Protein AF-A0A1F4NSM5-F1 (afdb_monomer)

Organism: NCBI:txid1798535

pLDDT: mean 75.85, std 19.48, range [31.36, 98.19]

Foldseek 3Di:
DQDLVVLLVLLLVAQLRLCVSLVNNVSSVVLRVVLVVLVVVLVCLQVQLVLDPDPVSVVSNVPVSVVSVVVSVVSSVVSSVVSSVSSVCVVVPPDPPPPDDDDDDDDDDDPPDPVVVVVVVVVVSVVPVVVVVVVVVVVVVVVVVVVVVPPDPPVVVVPDDPSVVVVVVVVVVVVVVCVVDDPPPPPPDDDDPDDDDDDDDDDDDDDDDDDDDDDDPDDPPCPVVVVVVVVPADPVQVVVVHDPVLSVCLVVVHDDFFDFLVSVCVNPNAAPDWDFDPPDPETKIWGAHPPDVQGIFIDHHPPRTTHDTD

Mean predicted aligned error: 18.76 Å

Secondary structure (DSSP, 8-state):
---HHHHHHHHHHSTTHHHHHTT-HHHHHHHHHHHHHHHHHHHHHHHHHHH-SSHHHHHIIIIIHHHHHHHHHHHHHHHHHHHHHHHHHHHTTTT-------------------HHHHHHHHHHHTHHHHHHHHHHHHHHHHHHHHHHHS--HHHHTTT--HHHHHHHHHHHHHHHHHHHS--------------------------------------TTSHHHHHHHHHH--THHHHTT--HHHHHHHHTT---TT-BHHHHHHHH-S-SEEEEE-SSSS-EEEEE-TTSSS-EEEESSSSSB--EE-

Structure (mmCIF, N/CA/C/O backbone):
data_AF-A0A1F4NSM5-F1
#
_entry.id   AF-A0A1F4NSM5-F1
#
loop_
_atom_site.group_PDB
_atom_site.id
_atom_site.type_symbol
_atom_site.label_atom_id
_atom_site.label_alt_id
_atom_site.label_comp_id
_atom_site.label_asym_id
_atom_site.label_entity_id
_atom_site.label_seq_id
_atom_site.pdbx_PDB_ins_code
_atom_site.Cartn_x
_atom_site.Cartn_y
_atom_site.Cartn_z
_atom_site.occupancy
_atom_site.B_iso_or_equiv
_atom_site.auth_seq_id
_atom_site.auth_comp_id
_atom_site.auth_asym_id
_atom_site.auth_atom_id
_atom_site.pdbx_PDB_model_num
ATOM 1 N N . MET A 1 1 ? -8.970 -2.817 13.733 1.00 74.56 1 MET A N 1
ATOM 2 C CA . MET A 1 1 ? -7.496 -2.948 13.861 1.00 74.56 1 MET A CA 1
ATOM 3 C C . MET A 1 1 ? -6.926 -3.324 12.500 1.00 74.56 1 MET A C 1
ATOM 5 O O . MET A 1 1 ? -7.570 -4.089 11.795 1.00 74.56 1 MET A O 1
ATOM 9 N N . LYS A 1 2 ? -5.783 -2.771 12.088 1.00 88.56 2 LYS A N 1
ATOM 10 C CA . LYS A 1 2 ? -5.157 -3.071 10.784 1.00 88.56 2 LYS A CA 1
ATOM 11 C C . LYS A 1 2 ? -4.170 -4.225 10.947 1.00 88.56 2 LYS A C 1
ATOM 13 O O . LYS A 1 2 ? -3.472 -4.276 11.947 1.00 88.56 2 LYS A O 1
ATOM 18 N N . ASN A 1 3 ? -4.069 -5.159 10.008 1.00 94.69 3 ASN A N 1
ATOM 19 C CA . ASN A 1 3 ? -3.091 -6.245 10.133 1.00 94.69 3 ASN A CA 1
ATOM 20 C C . ASN A 1 3 ? -1.724 -5.790 9.568 1.00 94.69 3 ASN A C 1
ATOM 22 O O . ASN A 1 3 ? -1.636 -5.531 8.366 1.00 94.69 3 ASN A O 1
ATOM 26 N N . PRO A 1 4 ? -0.651 -5.686 10.382 1.00 94.12 4 PRO A N 1
ATOM 27 C CA . PRO A 1 4 ? 0.648 -5.200 9.909 1.00 94.12 4 PRO A CA 1
ATOM 28 C C . PRO A 1 4 ? 1.338 -6.167 8.942 1.00 94.12 4 PRO A C 1
ATOM 30 O O . PRO A 1 4 ? 2.046 -5.725 8.038 1.00 94.12 4 PRO A O 1
ATOM 33 N N . GLY A 1 5 ? 1.092 -7.473 9.082 1.00 92.00 5 GLY A N 1
ATOM 34 C CA . GLY A 1 5 ? 1.571 -8.477 8.135 1.00 92.00 5 GLY A CA 1
ATOM 35 C C . GLY A 1 5 ? 0.916 -8.305 6.768 1.00 92.00 5 GLY A C 1
ATOM 36 O O . GLY A 1 5 ? 1.612 -8.276 5.757 1.00 92.00 5 GLY A O 1
ATOM 37 N N . LEU A 1 6 ? -0.403 -8.088 6.739 1.00 94.25 6 LEU A N 1
ATOM 38 C CA . LEU A 1 6 ? -1.125 -7.840 5.490 1.00 94.25 6 LEU A CA 1
ATOM 39 C C . LEU A 1 6 ? -0.633 -6.560 4.797 1.00 94.25 6 LEU A C 1
ATOM 41 O O . LEU A 1 6 ? -0.383 -6.577 3.596 1.00 94.25 6 LEU A O 1
ATOM 45 N N . ALA A 1 7 ? -0.415 -5.475 5.550 1.00 95.06 7 ALA A N 1
ATOM 46 C CA . ALA A 1 7 ? 0.135 -4.232 5.004 1.00 95.06 7 ALA A CA 1
ATOM 47 C C . ALA A 1 7 ? 1.516 -4.443 4.350 1.00 95.06 7 ALA A C 1
ATOM 49 O O . ALA A 1 7 ? 1.785 -3.905 3.275 1.00 95.06 7 ALA A O 1
ATOM 50 N N . ALA A 1 8 ? 2.380 -5.254 4.9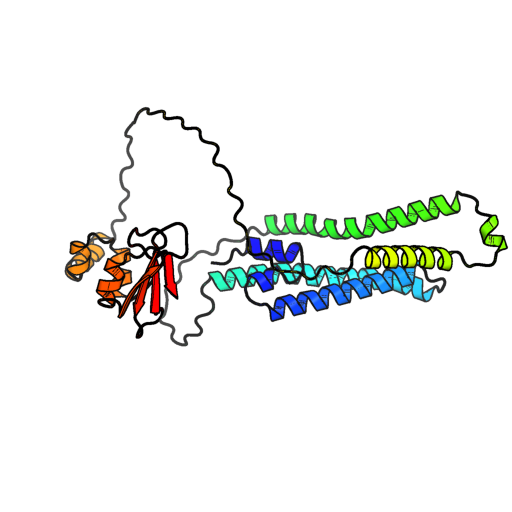69 1.00 95.00 8 ALA A N 1
ATOM 51 C CA . ALA A 1 8 ? 3.689 -5.593 4.420 1.00 95.00 8 ALA A CA 1
ATOM 52 C C . ALA A 1 8 ? 3.584 -6.441 3.141 1.00 95.00 8 ALA A C 1
ATOM 54 O O . ALA A 1 8 ? 4.265 -6.139 2.164 1.00 95.00 8 ALA A O 1
ATOM 55 N N . VAL A 1 9 ? 2.712 -7.458 3.126 1.00 94.00 9 VAL A N 1
ATOM 56 C CA . VAL A 1 9 ? 2.478 -8.319 1.951 1.00 94.00 9 VAL A CA 1
ATOM 57 C C . VAL A 1 9 ? 1.919 -7.512 0.777 1.00 94.00 9 VAL A C 1
ATOM 59 O O . VAL A 1 9 ? 2.357 -7.686 -0.356 1.00 94.00 9 VAL A O 1
ATOM 62 N N . LEU A 1 10 ? 1.016 -6.565 1.032 1.00 91.94 10 LEU A N 1
ATOM 63 C CA . LEU A 1 10 ? 0.500 -5.675 -0.009 1.00 91.94 10 LEU A CA 1
ATOM 64 C C . LEU A 1 10 ? 1.606 -4.792 -0.607 1.00 91.94 10 LEU A C 1
ATOM 66 O O . LEU A 1 10 ? 1.742 -4.731 -1.826 1.00 91.94 10 LEU A O 1
ATOM 70 N N . SER A 1 11 ? 2.436 -4.162 0.234 1.00 93.50 11 SER A N 1
ATOM 71 C CA . SER A 1 11 ? 3.597 -3.385 -0.233 1.00 93.50 11 SER A CA 1
ATOM 72 C C . SER A 1 11 ? 4.668 -4.233 -0.925 1.00 93.50 11 SER A C 1
ATOM 74 O O . SER A 1 11 ? 5.449 -3.702 -1.713 1.00 93.50 11 SER A O 1
ATOM 76 N N . PHE A 1 12 ? 4.732 -5.528 -0.615 1.00 93.00 12 PHE A N 1
ATOM 77 C CA . PHE A 1 12 ? 5.643 -6.465 -1.257 1.00 93.00 12 PHE A CA 1
ATOM 78 C C . PHE A 1 12 ? 5.257 -6.698 -2.721 1.00 93.00 12 PHE A C 1
ATOM 80 O O . PHE A 1 12 ? 6.120 -6.595 -3.589 1.00 93.00 12 PHE A O 1
ATOM 87 N N . PHE A 1 13 ? 3.973 -6.944 -3.001 1.00 90.50 13 PHE A N 1
ATOM 88 C CA . PHE A 1 13 ? 3.495 -7.129 -4.374 1.00 90.50 13 PHE A CA 1
ATOM 89 C C . PHE A 1 13 ? 3.523 -5.834 -5.187 1.00 90.50 13 PHE A C 1
ATOM 91 O O . PHE A 1 13 ? 3.921 -5.853 -6.349 1.00 90.50 13 PHE A O 1
ATOM 98 N N . VAL A 1 14 ? 3.121 -4.711 -4.586 1.00 92.06 14 VAL A N 1
ATOM 99 C CA . VAL A 1 14 ? 3.116 -3.407 -5.258 1.00 92.06 14 VAL A CA 1
ATOM 100 C C . VAL A 1 14 ? 3.535 -2.320 -4.275 1.00 92.06 14 VAL A C 1
ATOM 102 O O . VAL A 1 14 ? 2.882 -2.091 -3.252 1.00 92.06 14 VAL A O 1
ATOM 105 N N . VAL A 1 15 ? 4.609 -1.599 -4.611 1.00 95.69 15 VAL A N 1
ATOM 1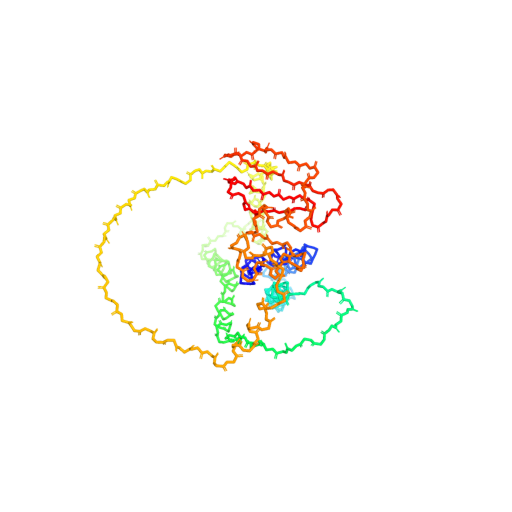06 C CA . VAL A 1 15 ? 5.080 -0.458 -3.816 1.00 95.69 15 VAL A CA 1
ATOM 107 C C . VAL A 1 15 ? 3.946 0.542 -3.605 1.00 95.69 15 VAL A C 1
ATOM 109 O O . VAL A 1 15 ? 3.322 1.004 -4.555 1.00 95.69 15 VAL A O 1
ATOM 112 N N . GLY A 1 16 ? 3.703 0.895 -2.341 1.00 91.19 16 GLY A N 1
ATOM 113 C CA . GLY A 1 16 ? 2.699 1.886 -1.954 1.00 91.19 16 GLY A CA 1
ATOM 114 C C . GLY A 1 16 ? 1.336 1.309 -1.558 1.00 91.19 16 GLY A C 1
ATOM 115 O O . GLY A 1 16 ? 0.611 1.985 -0.828 1.00 91.19 16 GLY A O 1
ATOM 116 N N . LEU A 1 17 ? 0.994 0.060 -1.908 1.00 93.06 17 LEU A N 1
ATOM 117 C CA . LEU A 1 17 ? -0.315 -0.514 -1.543 1.00 93.06 17 LEU A CA 1
ATOM 118 C C . LEU A 1 17 ? -0.509 -0.667 -0.031 1.00 93.06 17 LEU A C 1
ATOM 120 O O . LEU A 1 17 ? -1.589 -0.371 0.478 1.00 93.06 17 LEU A O 1
ATOM 124 N N . GLY A 1 18 ? 0.525 -1.062 0.718 1.00 95.50 18 GLY A N 1
ATOM 125 C CA . GLY A 1 18 ? 0.425 -1.164 2.177 1.00 95.50 18 GLY A CA 1
ATOM 126 C C . GLY A 1 18 ? 0.140 0.181 2.859 1.00 95.50 18 GLY A C 1
ATOM 127 O O . GLY A 1 18 ? -0.521 0.226 3.893 1.00 95.50 18 GLY A O 1
ATOM 128 N N . GLN A 1 19 ? 0.569 1.292 2.255 1.00 97.00 19 GLN A N 1
ATOM 129 C CA . GLN A 1 19 ? 0.276 2.650 2.731 1.00 97.00 19 GLN A CA 1
ATOM 130 C C . GLN A 1 19 ? -1.191 3.017 2.493 1.00 97.00 19 GLN A C 1
ATOM 132 O O . GLN A 1 19 ? -1.849 3.552 3.384 1.00 97.00 19 GLN A O 1
ATOM 137 N N . ILE A 1 20 ? -1.720 2.674 1.313 1.00 94.50 20 ILE A N 1
ATOM 138 C CA . ILE A 1 20 ? -3.134 2.857 0.961 1.00 94.50 20 ILE A CA 1
ATOM 139 C C . ILE A 1 20 ? -4.016 2.030 1.903 1.00 94.50 20 ILE A C 1
ATOM 141 O O . ILE A 1 20 ? -4.980 2.552 2.458 1.00 94.50 20 ILE A O 1
ATOM 145 N N . TYR A 1 21 ? -3.629 0.783 2.185 1.00 94.50 21 TYR A N 1
ATOM 146 C CA . TYR A 1 21 ? -4.308 -0.076 3.160 1.00 94.50 21 TYR A CA 1
ATOM 147 C C . TYR A 1 21 ? -4.374 0.549 4.565 1.00 94.50 21 TYR A C 1
ATOM 149 O O . TYR A 1 21 ? -5.398 0.451 5.254 1.00 94.50 21 TYR A O 1
ATOM 157 N N . ASN A 1 22 ? -3.309 1.239 4.979 1.00 95.44 22 ASN A N 1
ATOM 158 C CA . ASN A 1 22 ? -3.237 1.967 6.247 1.00 95.44 22 ASN A CA 1
ATOM 159 C C . ASN A 1 22 ? -3.993 3.311 6.244 1.00 95.44 22 ASN A C 1
ATOM 161 O O . ASN A 1 22 ? -3.999 3.995 7.264 1.00 95.44 22 ASN A O 1
ATOM 165 N N . GLY A 1 23 ? -4.624 3.702 5.132 1.00 92.50 23 GLY A N 1
ATOM 166 C CA . GLY A 1 23 ? -5.341 4.973 4.986 1.00 92.50 23 GLY A CA 1
ATOM 167 C C . GLY A 1 23 ? -4.458 6.159 4.580 1.00 92.50 23 GLY A C 1
ATOM 168 O O . GLY A 1 23 ? -4.949 7.279 4.477 1.00 92.50 23 GLY A O 1
ATOM 169 N N . GLN A 1 24 ? -3.167 5.947 4.303 1.00 93.94 24 GLN A N 1
ATOM 170 C CA . GLN A 1 24 ? -2.242 6.991 3.847 1.00 93.94 24 GLN A CA 1
ATOM 171 C C . GLN A 1 24 ? -2.172 7.051 2.315 1.00 93.94 24 GLN A C 1
ATOM 173 O O . GLN A 1 24 ? -1.123 6.818 1.711 1.00 93.94 24 GLN A O 1
ATOM 178 N N . ILE A 1 25 ? -3.302 7.378 1.681 1.00 89.94 25 ILE A N 1
ATOM 179 C CA . ILE A 1 25 ? -3.470 7.313 0.217 1.00 89.94 25 ILE A CA 1
ATOM 180 C C . ILE A 1 25 ? -2.425 8.165 -0.515 1.00 89.94 25 ILE A C 1
ATOM 182 O O . ILE A 1 25 ? -1.729 7.658 -1.392 1.00 89.94 25 ILE A O 1
ATOM 186 N N . GLY A 1 26 ? -2.251 9.432 -0.118 1.00 87.31 26 GLY A N 1
ATOM 187 C CA . GLY A 1 26 ? -1.306 10.343 -0.779 1.00 87.31 26 GLY A CA 1
ATOM 188 C C . GLY A 1 26 ? 0.146 9.860 -0.718 1.00 87.31 26 GLY A C 1
ATOM 189 O O . GLY A 1 26 ? 0.875 9.947 -1.704 1.00 87.31 26 GLY A O 1
ATOM 190 N N . LYS A 1 27 ? 0.557 9.270 0.412 1.00 93.62 27 LYS A N 1
ATOM 191 C CA . LYS A 1 27 ? 1.903 8.707 0.574 1.00 93.62 27 LYS A CA 1
ATOM 192 C C . LYS A 1 27 ? 2.095 7.449 -0.271 1.00 93.62 27 LYS A C 1
ATOM 194 O O . LYS A 1 27 ? 3.142 7.287 -0.895 1.00 93.62 27 LYS A O 1
ATOM 199 N N . GLY A 1 28 ? 1.086 6.578 -0.302 1.00 90.56 28 GLY A N 1
ATOM 200 C CA . GLY A 1 28 ? 1.095 5.374 -1.128 1.00 90.56 28 GLY A CA 1
ATOM 201 C C . GLY A 1 28 ? 1.197 5.689 -2.615 1.00 90.56 28 GLY A C 1
ATOM 202 O O . GLY A 1 28 ? 2.063 5.138 -3.290 1.00 90.56 28 GLY A O 1
ATOM 203 N N . LEU A 1 29 ? 0.387 6.634 -3.103 1.00 90.69 29 LEU A N 1
ATOM 204 C CA . LEU A 1 29 ? 0.407 7.062 -4.501 1.00 90.69 29 LEU A CA 1
ATOM 205 C C . LEU A 1 29 ? 1.743 7.715 -4.884 1.00 90.69 29 LEU A C 1
ATOM 207 O O . LEU A 1 29 ? 2.296 7.400 -5.935 1.00 90.69 29 LEU A O 1
ATOM 211 N N . LEU A 1 30 ? 2.301 8.566 -4.015 1.00 94.50 30 LEU A N 1
ATOM 212 C CA . LEU A 1 30 ? 3.617 9.170 -4.235 1.00 94.50 30 LEU A CA 1
ATOM 213 C C . LEU A 1 30 ? 4.718 8.106 -4.362 1.00 94.50 30 LEU A C 1
ATOM 215 O O . LEU A 1 30 ? 5.520 8.163 -5.292 1.00 94.50 30 LEU A O 1
ATOM 219 N N . MET A 1 31 ? 4.748 7.120 -3.456 1.00 93.75 31 MET A N 1
ATOM 220 C CA . MET A 1 31 ? 5.718 6.021 -3.528 1.00 93.75 31 MET A CA 1
ATOM 221 C C . MET A 1 31 ? 5.563 5.197 -4.810 1.00 93.75 31 MET A C 1
ATOM 223 O O . MET A 1 31 ? 6.572 4.833 -5.411 1.00 93.75 31 MET A O 1
ATOM 227 N N . LEU A 1 32 ? 4.326 4.941 -5.243 1.00 89.50 32 LEU A N 1
ATOM 228 C CA . LEU A 1 32 ? 4.035 4.211 -6.475 1.00 89.50 32 LEU A CA 1
ATOM 229 C C . LEU A 1 32 ? 4.584 4.957 -7.702 1.00 89.50 32 LEU A C 1
ATOM 231 O O . LEU A 1 32 ? 5.353 4.381 -8.471 1.00 89.50 32 LEU A O 1
ATOM 235 N N . VAL A 1 33 ? 4.269 6.249 -7.855 1.00 90.06 33 VAL A N 1
ATOM 236 C CA . VAL A 1 33 ? 4.737 7.069 -8.991 1.00 90.06 33 VAL A CA 1
ATOM 237 C C . VAL A 1 33 ? 6.264 7.148 -9.032 1.00 90.06 33 VAL A C 1
ATOM 239 O O . VAL A 1 33 ? 6.862 6.925 -10.086 1.00 90.06 33 VAL A O 1
ATOM 242 N N . VAL A 1 34 ? 6.911 7.417 -7.893 1.00 93.31 34 VAL A N 1
ATOM 243 C CA . VAL A 1 34 ? 8.379 7.506 -7.811 1.00 93.31 34 VAL A CA 1
ATOM 244 C C . VAL A 1 34 ? 9.032 6.174 -8.180 1.00 93.31 34 VAL A C 1
ATOM 246 O O . VAL A 1 34 ? 9.959 6.152 -8.989 1.00 93.31 34 VAL A O 1
ATOM 249 N N . TYR A 1 35 ? 8.533 5.062 -7.639 1.00 93.69 35 TYR A N 1
ATOM 250 C CA . TYR A 1 35 ? 9.070 3.732 -7.917 1.00 93.69 35 TYR A CA 1
ATOM 251 C C . TYR A 1 35 ? 8.988 3.374 -9.405 1.00 93.69 35 TYR A C 1
ATOM 253 O O . TYR A 1 35 ? 10.008 3.031 -10.004 1.00 93.69 35 TYR A O 1
ATOM 261 N N . TYR A 1 36 ? 7.810 3.506 -10.023 1.00 90.62 36 TYR A N 1
ATOM 262 C CA . TYR A 1 36 ? 7.634 3.152 -11.435 1.00 90.62 36 TYR A CA 1
ATOM 263 C C . TYR A 1 36 ? 8.382 4.095 -12.377 1.00 90.62 36 TYR A C 1
ATOM 265 O O . TYR A 1 36 ? 8.905 3.641 -13.391 1.00 90.62 36 TYR A O 1
ATOM 273 N N . THR A 1 37 ? 8.514 5.377 -12.029 1.00 87.81 37 THR A N 1
ATOM 274 C CA . THR A 1 37 ? 9.316 6.323 -12.820 1.00 87.81 37 THR A CA 1
ATOM 275 C C . THR A 1 37 ? 10.784 5.896 -12.856 1.00 87.81 37 THR A C 1
ATOM 277 O O . THR A 1 37 ? 11.375 5.812 -13.932 1.00 87.81 37 THR A O 1
ATOM 280 N N . ILE A 1 38 ? 11.375 5.561 -11.702 1.00 90.25 38 ILE A N 1
ATOM 281 C CA . ILE A 1 38 ? 12.777 5.114 -11.630 1.00 90.25 38 ILE A CA 1
ATOM 282 C C . ILE A 1 38 ? 12.947 3.748 -12.307 1.00 90.25 38 ILE A C 1
ATOM 284 O O . ILE A 1 38 ? 13.936 3.535 -13.007 1.00 90.25 38 ILE A O 1
ATOM 288 N N . LEU A 1 39 ? 11.979 2.841 -12.151 1.00 90.94 39 LEU A N 1
ATOM 289 C CA . LEU A 1 39 ? 11.987 1.536 -12.812 1.00 90.94 39 LEU A CA 1
ATOM 290 C C . LEU A 1 39 ? 11.991 1.678 -14.344 1.00 90.94 39 LEU A C 1
ATOM 292 O O . LEU A 1 39 ? 12.814 1.054 -15.011 1.00 90.94 39 LEU A O 1
ATOM 296 N N . ILE A 1 40 ? 11.121 2.526 -14.903 1.00 86.88 40 ILE A N 1
ATOM 297 C CA . ILE A 1 40 ? 11.061 2.796 -16.348 1.00 86.88 40 ILE A CA 1
ATOM 298 C C . ILE A 1 40 ? 12.363 3.438 -16.828 1.00 86.88 40 ILE A C 1
ATOM 300 O O . ILE A 1 40 ? 12.913 3.006 -17.838 1.00 86.88 40 ILE A O 1
ATOM 304 N N . LEU A 1 41 ? 12.901 4.418 -16.097 1.00 87.38 41 LEU A N 1
ATOM 305 C CA . LEU A 1 41 ? 14.189 5.028 -16.434 1.00 87.38 41 LEU A CA 1
ATOM 306 C C . LEU A 1 41 ? 15.315 3.987 -16.447 1.00 87.38 41 LEU A C 1
ATOM 308 O O . LEU A 1 41 ? 16.073 3.929 -17.411 1.00 87.38 41 LEU A O 1
ATOM 312 N N . SER A 1 42 ? 15.393 3.122 -15.431 1.00 89.50 42 SER A N 1
ATOM 313 C CA . SER A 1 42 ? 16.371 2.028 -15.370 1.00 89.50 42 SER A CA 1
ATOM 314 C C . SER A 1 42 ? 16.265 1.101 -16.585 1.00 89.50 42 SER A C 1
ATOM 316 O O . SER A 1 42 ? 17.287 0.763 -17.182 1.00 89.50 42 SER A O 1
ATOM 318 N N . LEU A 1 43 ? 15.044 0.765 -17.014 1.00 88.06 43 LEU A N 1
ATOM 319 C CA . LEU A 1 43 ? 14.807 -0.029 -18.221 1.00 88.06 43 LEU A CA 1
ATOM 320 C C . LEU A 1 43 ? 15.247 0.699 -19.495 1.00 88.06 43 LEU A C 1
ATOM 322 O O . LEU A 1 43 ? 15.878 0.081 -20.349 1.00 88.06 43 LEU A O 1
ATOM 326 N N . VAL A 1 44 ? 14.965 1.997 -19.626 1.00 87.50 44 VAL A N 1
ATOM 327 C CA . VAL A 1 44 ? 15.403 2.803 -20.779 1.00 87.50 44 VAL A CA 1
ATOM 328 C C . VAL A 1 44 ? 16.929 2.844 -20.864 1.00 87.50 44 VAL A C 1
ATOM 330 O O . VAL A 1 44 ? 17.477 2.622 -21.942 1.00 87.50 44 VAL A O 1
ATOM 333 N N . PHE A 1 45 ? 17.627 3.056 -19.744 1.00 87.06 45 PHE A N 1
ATOM 334 C CA . PHE A 1 45 ? 19.094 3.040 -19.709 1.00 87.06 45 PHE A CA 1
ATOM 335 C C . PHE A 1 45 ? 19.670 1.658 -20.017 1.00 87.06 45 PHE A C 1
ATOM 337 O O . PHE A 1 45 ? 20.647 1.551 -20.757 1.00 87.06 45 PHE A O 1
ATOM 344 N N . PHE A 1 46 ? 19.056 0.599 -19.489 1.00 88.75 46 PHE A N 1
ATOM 345 C CA . PHE A 1 46 ? 19.485 -0.772 -19.743 1.00 88.75 46 PHE A CA 1
ATOM 346 C C . PHE A 1 46 ? 19.349 -1.142 -21.224 1.00 88.75 46 PHE A C 1
ATOM 348 O O . PHE A 1 46 ? 20.326 -1.533 -21.863 1.00 88.75 46 PHE A O 1
ATOM 355 N N . TRP A 1 47 ? 18.156 -0.968 -21.796 1.00 88.94 47 TRP A N 1
ATOM 356 C CA . TRP A 1 47 ? 17.891 -1.304 -23.195 1.00 88.94 47 TRP A CA 1
ATOM 357 C C . TRP A 1 47 ? 18.625 -0.377 -24.165 1.00 88.94 47 TRP A C 1
ATOM 359 O O . TRP A 1 47 ? 19.172 -0.850 -25.161 1.00 88.94 47 TRP A O 1
ATOM 369 N N . GLY A 1 48 ? 18.693 0.921 -23.860 1.00 86.88 48 GLY A N 1
ATOM 370 C CA . GLY A 1 48 ? 19.456 1.891 -24.642 1.00 86.88 48 GLY A CA 1
ATOM 371 C C . GLY A 1 48 ? 20.946 1.559 -24.677 1.00 86.88 48 GLY A C 1
ATOM 372 O O . GLY A 1 48 ? 21.555 1.618 -25.740 1.00 86.88 48 GLY A O 1
ATOM 373 N N . GLY A 1 49 ? 21.521 1.133 -23.549 1.00 86.62 49 GLY A N 1
ATOM 374 C CA . GLY A 1 49 ? 22.923 0.727 -23.489 1.00 86.62 49 GLY A CA 1
ATOM 375 C C . GLY A 1 49 ? 23.216 -0.587 -24.213 1.00 86.62 49 GLY A C 1
ATOM 376 O O . GLY A 1 49 ? 24.239 -0.689 -24.879 1.00 86.62 49 GLY A O 1
ATOM 377 N N . ILE A 1 50 ? 22.317 -1.577 -24.140 1.00 86.25 50 ILE A N 1
ATOM 378 C CA . ILE A 1 50 ? 22.504 -2.868 -24.827 1.00 86.25 50 ILE A CA 1
ATOM 379 C C . ILE A 1 50 ? 22.394 -2.743 -26.350 1.00 86.25 50 ILE A C 1
ATOM 381 O O . ILE A 1 50 ? 23.121 -3.427 -27.068 1.00 86.25 50 ILE A O 1
ATOM 385 N N . PHE A 1 51 ? 21.483 -1.908 -26.853 1.00 86.00 51 PHE A N 1
ATOM 386 C CA . PHE A 1 51 ? 21.254 -1.778 -28.295 1.00 86.00 51 PHE A CA 1
ATOM 387 C C . PHE A 1 51 ? 22.069 -0.676 -28.970 1.00 86.00 51 PHE A C 1
ATOM 389 O O . PHE A 1 51 ? 22.025 -0.565 -30.198 1.00 86.00 51 PHE A O 1
ATOM 396 N N . SER A 1 52 ? 22.800 0.135 -28.207 1.00 88.25 52 SER A N 1
ATOM 397 C CA . SER A 1 52 ? 23.645 1.165 -28.797 1.00 88.25 52 SER A CA 1
ATOM 398 C C . SER A 1 52 ? 24.924 0.577 -29.395 1.00 88.25 52 SER A C 1
ATOM 400 O O . SER A 1 52 ? 25.498 -0.384 -28.886 1.00 88.25 52 SER A O 1
ATOM 402 N N . ILE A 1 53 ? 25.367 1.181 -30.498 1.00 83.31 53 ILE A N 1
ATOM 403 C CA . ILE A 1 53 ? 26.654 0.890 -31.146 1.00 83.31 53 ILE A CA 1
ATOM 404 C C . ILE A 1 53 ? 27.768 1.734 -30.496 1.00 83.31 53 ILE A C 1
ATOM 406 O O . ILE A 1 53 ? 28.944 1.385 -30.582 1.00 83.31 53 ILE A O 1
ATOM 410 N N . ASP A 1 54 ? 27.395 2.813 -29.802 1.00 87.69 54 ASP A N 1
ATOM 411 C CA . ASP A 1 54 ? 28.327 3.738 -29.168 1.00 87.69 54 ASP A CA 1
ATOM 412 C C . ASP A 1 54 ? 28.880 3.146 -27.865 1.00 87.69 54 ASP A C 1
ATOM 414 O O . ASP A 1 54 ? 28.135 2.773 -26.953 1.00 87.69 54 ASP A O 1
ATOM 418 N N . THR A 1 55 ? 30.207 3.104 -27.746 1.00 85.00 55 THR A N 1
ATOM 419 C CA . THR A 1 55 ? 30.921 2.542 -26.585 1.00 85.00 55 THR A CA 1
ATOM 420 C C . THR A 1 55 ? 30.547 3.221 -25.266 1.00 85.00 55 THR A C 1
ATOM 422 O O . THR A 1 55 ? 30.474 2.560 -24.229 1.00 85.00 55 THR A O 1
ATOM 425 N N . ASP A 1 56 ? 30.232 4.515 -25.305 1.00 82.81 56 ASP A N 1
ATOM 426 C CA . ASP A 1 56 ? 29.872 5.302 -24.119 1.00 82.81 56 ASP A CA 1
ATOM 427 C C . ASP A 1 56 ? 28.466 4.952 -23.600 1.00 82.81 56 ASP A C 1
ATOM 429 O O . ASP A 1 56 ? 28.207 4.921 -22.390 1.00 82.81 56 ASP A O 1
ATOM 433 N N . ALA A 1 57 ? 27.552 4.606 -24.510 1.00 83.94 57 ALA A N 1
ATOM 434 C CA . ALA A 1 57 ? 26.209 4.155 -24.164 1.00 83.94 57 ALA A CA 1
ATOM 435 C C . ALA A 1 57 ? 26.230 2.742 -23.560 1.00 83.94 57 ALA A C 1
ATOM 437 O O . ALA A 1 57 ? 25.495 2.473 -22.607 1.00 83.94 57 ALA A O 1
ATOM 438 N N . ILE A 1 58 ? 27.121 1.867 -24.040 1.00 86.31 58 ILE A N 1
ATOM 439 C CA . ILE A 1 58 ? 27.335 0.531 -23.462 1.00 86.31 58 ILE A CA 1
ATOM 440 C C . ILE A 1 58 ? 27.802 0.650 -22.007 1.00 86.31 58 ILE A C 1
ATOM 442 O O . ILE A 1 58 ? 27.246 -0.007 -21.125 1.00 86.31 58 ILE A O 1
ATOM 446 N N . LEU A 1 59 ? 28.776 1.525 -21.730 1.00 85.50 59 LEU A N 1
ATOM 447 C CA . LEU A 1 59 ? 29.258 1.759 -20.365 1.00 85.50 59 LEU A CA 1
ATOM 448 C C . LEU A 1 59 ? 28.140 2.287 -19.455 1.00 85.50 59 LEU A C 1
ATOM 450 O O . LEU A 1 59 ? 27.984 1.822 -18.324 1.00 85.50 59 LEU A O 1
ATOM 454 N N . THR A 1 60 ? 27.323 3.207 -19.971 1.00 84.75 60 THR A N 1
ATOM 455 C CA . THR A 1 60 ? 26.156 3.747 -19.259 1.00 84.75 60 THR A CA 1
ATOM 456 C C . THR A 1 60 ? 25.133 2.656 -18.935 1.00 84.75 60 THR A C 1
ATOM 458 O O . THR A 1 60 ? 24.620 2.615 -17.819 1.00 84.75 60 THR A O 1
ATOM 461 N N . GLY A 1 61 ? 24.867 1.729 -19.858 1.00 84.88 61 GLY A N 1
ATOM 462 C CA . GLY A 1 61 ? 23.980 0.591 -19.611 1.00 84.88 61 GLY A CA 1
ATOM 463 C C . GLY A 1 61 ? 24.537 -0.386 -18.574 1.00 84.88 61 GLY A C 1
ATOM 464 O O . GLY A 1 61 ? 23.821 -0.778 -17.656 1.00 84.88 61 GLY A O 1
ATOM 465 N N . ILE A 1 62 ? 25.819 -0.746 -18.680 1.00 84.38 62 ILE A N 1
ATOM 466 C CA . ILE A 1 62 ? 26.456 -1.736 -17.797 1.00 84.38 62 ILE A CA 1
ATOM 467 C C . ILE A 1 62 ? 26.636 -1.204 -16.372 1.00 84.38 62 ILE A C 1
ATOM 469 O O . ILE A 1 62 ? 26.440 -1.959 -15.426 1.00 84.38 62 ILE A O 1
ATOM 473 N N . VAL A 1 63 ? 27.005 0.068 -16.193 1.00 87.81 63 VAL A N 1
ATOM 474 C CA . VAL A 1 63 ? 27.268 0.646 -14.861 1.00 87.81 63 VAL A CA 1
ATOM 475 C C . VAL A 1 63 ? 26.041 1.368 -14.307 1.00 87.81 63 VAL A C 1
ATOM 477 O O . VAL A 1 63 ? 25.690 1.194 -13.141 1.00 87.81 63 VAL A O 1
ATOM 480 N N . GLY A 1 64 ? 25.356 2.157 -15.134 1.00 85.06 64 GLY A N 1
ATOM 481 C CA . GLY A 1 64 ? 24.218 2.971 -14.709 1.00 85.06 64 GLY A CA 1
ATOM 482 C C . GLY A 1 64 ? 22.979 2.145 -14.368 1.00 85.06 64 GLY A C 1
ATOM 483 O O . GLY A 1 64 ? 22.330 2.417 -13.355 1.00 85.06 64 GLY A O 1
ATOM 484 N N . ALA A 1 65 ? 22.663 1.107 -15.152 1.00 87.12 65 ALA A N 1
ATOM 485 C CA . ALA A 1 65 ? 21.467 0.304 -14.897 1.00 87.12 65 ALA A CA 1
ATOM 486 C C . ALA A 1 65 ? 21.524 -0.455 -13.554 1.00 87.12 65 ALA A C 1
ATOM 488 O O . ALA A 1 65 ? 20.538 -0.373 -12.817 1.00 87.12 65 ALA A O 1
ATOM 489 N N . PRO A 1 66 ? 22.639 -1.107 -13.151 1.00 85.44 66 PRO A N 1
ATOM 490 C CA . PRO A 1 66 ? 22.747 -1.715 -11.823 1.00 85.44 66 PRO A CA 1
ATOM 491 C C . PRO A 1 66 ? 22.627 -0.717 -10.671 1.00 85.44 66 PRO A C 1
ATOM 493 O O . PRO A 1 66 ? 21.957 -1.016 -9.686 1.00 85.44 66 PRO A O 1
ATOM 496 N N . ILE A 1 67 ? 23.226 0.475 -10.790 1.00 88.38 67 ILE A N 1
ATOM 497 C CA . ILE A 1 67 ? 23.131 1.519 -9.756 1.00 88.38 67 ILE A CA 1
ATOM 498 C C . ILE A 1 67 ? 21.667 1.935 -9.557 1.00 88.38 67 ILE A C 1
ATOM 500 O O . ILE A 1 67 ? 21.180 1.964 -8.426 1.00 88.38 67 ILE A O 1
ATOM 504 N N . LEU A 1 68 ? 20.938 2.193 -10.648 1.00 88.81 68 LEU A N 1
ATOM 505 C CA . LEU A 1 68 ? 19.506 2.503 -10.586 1.00 88.81 68 LEU A CA 1
ATOM 506 C C . LEU A 1 68 ? 18.686 1.324 -10.047 1.00 88.81 68 LEU A C 1
ATOM 508 O O . LEU A 1 68 ? 17.797 1.529 -9.224 1.00 88.81 68 LEU A O 1
ATOM 512 N N . GLY A 1 69 ? 19.015 0.092 -10.438 1.00 88.31 69 GLY A N 1
ATOM 513 C CA . GLY A 1 69 ? 18.375 -1.117 -9.921 1.00 88.31 69 GLY A CA 1
ATOM 514 C C . GLY A 1 69 ? 18.517 -1.259 -8.402 1.00 88.31 69 GLY A C 1
ATOM 515 O O . GLY A 1 69 ? 17.536 -1.542 -7.716 1.00 88.31 69 GLY A O 1
ATOM 516 N N . ILE A 1 70 ? 19.702 -0.981 -7.850 1.00 88.75 70 ILE A N 1
ATOM 517 C CA . ILE A 1 70 ? 19.932 -0.978 -6.396 1.00 88.75 70 ILE A CA 1
ATOM 518 C C . ILE A 1 70 ? 19.042 0.068 -5.711 1.00 88.75 70 ILE A C 1
ATOM 520 O O . ILE A 1 70 ? 18.415 -0.231 -4.695 1.00 88.75 70 ILE A O 1
ATOM 524 N N . ILE A 1 71 ? 18.926 1.271 -6.283 1.00 91.19 71 ILE A N 1
ATOM 525 C CA . ILE A 1 71 ? 18.053 2.332 -5.755 1.00 91.19 71 ILE A CA 1
ATOM 526 C C . ILE A 1 71 ? 16.586 1.874 -5.733 1.00 91.19 71 ILE A C 1
ATOM 528 O O . ILE A 1 71 ? 15.908 2.038 -4.718 1.00 91.19 71 ILE A O 1
ATOM 532 N N . VAL A 1 72 ? 16.107 1.250 -6.813 1.00 93.12 72 VAL A N 1
ATOM 533 C CA . VAL A 1 72 ? 14.745 0.697 -6.916 1.00 93.12 72 VAL A CA 1
ATOM 534 C C . VAL A 1 72 ? 14.483 -0.340 -5.817 1.00 93.12 72 VAL A C 1
ATOM 536 O O . VAL A 1 72 ? 13.450 -0.279 -5.146 1.00 93.12 72 VAL A O 1
ATOM 539 N N . VAL A 1 73 ? 15.429 -1.254 -5.578 1.00 90.75 73 VAL A N 1
ATOM 540 C CA . VAL A 1 73 ? 15.320 -2.272 -4.518 1.00 90.75 73 VAL A CA 1
ATOM 541 C C . VAL A 1 73 ? 15.277 -1.626 -3.129 1.00 90.75 73 VAL A C 1
ATOM 543 O O . VAL A 1 73 ? 14.437 -1.996 -2.306 1.00 90.75 73 VAL A O 1
ATOM 546 N N . CYS A 1 74 ? 16.117 -0.621 -2.867 1.00 92.50 74 CYS A N 1
ATOM 547 C CA . CYS A 1 74 ? 16.112 0.120 -1.604 1.00 92.50 74 CYS A CA 1
ATOM 548 C C . CYS A 1 74 ? 14.769 0.820 -1.341 1.00 92.50 74 CYS A C 1
ATOM 550 O O . CYS A 1 74 ? 14.258 0.774 -0.217 1.00 92.50 74 CYS A O 1
ATOM 552 N N . ILE A 1 75 ? 14.173 1.440 -2.365 1.00 92.25 75 ILE A N 1
ATOM 553 C CA . ILE A 1 75 ? 12.856 2.088 -2.269 1.00 92.25 75 ILE A CA 1
ATOM 554 C C . ILE A 1 75 ? 11.766 1.051 -1.973 1.00 92.25 75 ILE A C 1
ATOM 556 O O . ILE A 1 75 ? 10.945 1.272 -1.081 1.00 92.25 75 ILE A O 1
ATOM 560 N N . TRP A 1 76 ? 11.782 -0.095 -2.657 1.00 95.06 76 TRP A N 1
ATOM 561 C CA . TRP A 1 76 ? 10.807 -1.168 -2.443 1.00 95.06 76 TRP A CA 1
ATOM 562 C C . TRP A 1 76 ? 10.844 -1.714 -1.013 1.00 95.06 76 TRP A C 1
ATOM 564 O O . TRP A 1 76 ? 9.818 -1.719 -0.330 1.00 95.06 76 TRP A O 1
ATOM 574 N N . ILE A 1 77 ? 12.031 -2.069 -0.507 1.00 92.62 77 ILE A N 1
ATOM 575 C CA . ILE A 1 77 ? 12.203 -2.546 0.876 1.00 92.62 77 ILE A CA 1
ATOM 576 C C . ILE A 1 77 ? 11.746 -1.479 1.880 1.00 92.62 77 ILE A C 1
ATOM 578 O O . ILE A 1 77 ? 11.054 -1.792 2.853 1.00 92.62 77 ILE A O 1
ATOM 582 N N . SER A 1 78 ? 12.075 -0.208 1.629 1.00 95.19 78 SER A N 1
ATOM 583 C CA . SER A 1 78 ? 11.644 0.909 2.478 1.00 95.19 78 SER A CA 1
ATOM 584 C C . SER A 1 78 ? 10.119 1.035 2.527 1.00 95.19 78 SER A C 1
ATOM 586 O O . SER A 1 78 ? 9.559 1.238 3.606 1.00 95.19 78 SER A O 1
ATOM 588 N N . GLY A 1 79 ? 9.435 0.850 1.394 1.00 95.25 79 GLY A N 1
ATOM 589 C CA . GLY A 1 79 ? 7.973 0.863 1.306 1.00 95.25 79 GLY A CA 1
ATOM 590 C C . GLY A 1 79 ? 7.298 -0.262 2.102 1.00 95.25 79 GLY A C 1
ATOM 591 O O . GLY A 1 79 ? 6.257 -0.031 2.726 1.00 95.25 79 GLY A O 1
ATOM 592 N N . ILE A 1 80 ? 7.907 -1.453 2.143 1.00 96.81 80 ILE A N 1
ATOM 593 C CA . ILE A 1 80 ? 7.435 -2.595 2.946 1.00 96.81 80 ILE A CA 1
ATOM 594 C C . ILE A 1 80 ? 7.578 -2.296 4.445 1.00 96.81 80 ILE A C 1
ATOM 596 O O . ILE A 1 80 ? 6.607 -2.408 5.198 1.00 96.81 80 ILE A O 1
ATOM 600 N N . ILE A 1 81 ? 8.772 -1.875 4.882 1.00 95.56 81 ILE A N 1
ATOM 601 C CA . ILE A 1 81 ? 9.064 -1.587 6.297 1.00 95.56 81 ILE A CA 1
ATOM 602 C C . ILE A 1 81 ? 8.174 -0.455 6.819 1.00 95.56 81 ILE A C 1
ATOM 604 O O . ILE A 1 81 ? 7.660 -0.527 7.937 1.00 95.56 81 ILE A O 1
ATOM 608 N N . ASP A 1 82 ? 7.989 0.598 6.025 1.00 95.69 82 ASP A N 1
ATOM 609 C CA . ASP A 1 82 ? 7.179 1.744 6.420 1.00 95.69 82 ASP A CA 1
ATOM 610 C C . ASP A 1 82 ? 5.688 1.384 6.541 1.00 95.69 82 ASP A C 1
ATOM 612 O O . ASP A 1 82 ? 5.041 1.812 7.499 1.00 95.69 82 ASP A O 1
ATOM 616 N N . ALA A 1 83 ? 5.160 0.536 5.649 1.00 96.38 83 ALA A N 1
ATOM 617 C CA . ALA A 1 83 ? 3.767 0.085 5.716 1.00 96.38 83 ALA A CA 1
ATOM 618 C C . ALA A 1 83 ? 3.515 -0.776 6.960 1.00 96.38 83 ALA A C 1
ATOM 620 O O . ALA A 1 83 ? 2.522 -0.580 7.664 1.00 96.38 83 ALA A O 1
ATOM 621 N N . TYR A 1 84 ? 4.450 -1.672 7.282 1.00 96.62 84 TYR A N 1
ATOM 622 C CA . TYR A 1 84 ? 4.400 -2.469 8.506 1.00 96.62 84 TYR A CA 1
ATOM 623 C C . TYR A 1 84 ? 4.386 -1.578 9.758 1.00 96.62 84 TYR A C 1
ATOM 625 O O . TYR A 1 84 ? 3.496 -1.687 10.605 1.00 96.62 84 TYR A O 1
ATOM 633 N N . ARG A 1 85 ? 5.347 -0.649 9.863 1.00 94.75 85 ARG A N 1
ATOM 634 C CA . ARG A 1 85 ? 5.496 0.231 11.036 1.00 94.75 85 ARG A CA 1
ATOM 635 C C . ARG A 1 85 ? 4.290 1.138 11.237 1.00 94.75 85 ARG A C 1
ATOM 637 O O . ARG A 1 85 ? 3.942 1.448 12.372 1.00 94.75 85 ARG A O 1
ATOM 644 N N . GLN A 1 86 ? 3.661 1.598 10.162 1.00 94.81 86 GLN A N 1
ATOM 645 C CA . GLN A 1 86 ? 2.448 2.402 10.279 1.00 94.81 86 GLN A CA 1
ATOM 646 C C . GLN A 1 86 ? 1.257 1.603 10.781 1.00 94.81 86 GLN A C 1
ATOM 648 O O . GLN A 1 86 ? 0.560 2.087 11.667 1.00 94.81 86 GLN A O 1
ATOM 653 N N . ALA A 1 87 ? 1.051 0.388 10.277 1.00 94.31 87 ALA A N 1
ATOM 654 C CA . ALA A 1 87 ? -0.007 -0.480 10.777 1.00 94.31 87 ALA A CA 1
ATOM 655 C C . ALA A 1 87 ? 0.174 -0.765 12.279 1.00 94.31 87 ALA A C 1
ATOM 657 O O . ALA A 1 87 ? -0.782 -0.692 13.049 1.00 94.31 87 ALA A O 1
ATOM 658 N N . GLU A 1 88 ? 1.414 -0.998 12.720 1.00 94.00 88 GLU A N 1
ATOM 659 C CA . GLU A 1 88 ? 1.749 -1.174 14.137 1.00 94.00 88 GLU A CA 1
ATOM 660 C C . GLU A 1 88 ? 1.457 0.086 14.968 1.00 94.00 88 GLU A C 1
ATOM 662 O O . GLU A 1 88 ? 0.837 -0.010 16.026 1.00 94.00 88 GLU A O 1
ATOM 667 N N . LYS A 1 89 ? 1.819 1.278 14.474 1.00 91.94 89 LYS A N 1
ATOM 668 C CA . LYS A 1 89 ? 1.505 2.557 15.138 1.00 91.94 89 LYS A CA 1
ATOM 669 C C . LYS A 1 89 ? 0.001 2.808 15.260 1.00 91.94 89 LYS A C 1
ATOM 671 O O . LYS A 1 89 ? -0.448 3.262 16.312 1.00 91.94 89 LYS A O 1
ATOM 676 N N . ILE A 1 90 ? -0.765 2.508 14.209 1.00 90.31 90 ILE A N 1
ATOM 677 C CA . ILE A 1 90 ? -2.228 2.644 14.197 1.00 90.31 90 ILE A CA 1
ATOM 678 C C . ILE A 1 90 ? -2.847 1.711 15.244 1.00 90.31 90 ILE A C 1
ATOM 680 O O . ILE A 1 90 ? -3.709 2.129 16.011 1.00 90.31 90 ILE A O 1
ATOM 684 N N . ASN A 1 91 ? -2.368 0.469 15.336 1.00 90.69 91 ASN A N 1
ATOM 685 C CA . ASN A 1 91 ? -2.849 -0.485 16.337 1.00 90.69 91 ASN A CA 1
ATOM 686 C C . ASN A 1 91 ? -2.400 -0.153 17.766 1.00 90.69 91 ASN A C 1
ATOM 688 O O . ASN A 1 91 ? -3.122 -0.446 18.712 1.00 90.69 91 ASN A O 1
ATOM 692 N N . GLY A 1 92 ? -1.217 0.442 17.931 1.00 87.44 92 GLY A N 1
ATOM 693 C CA . GLY A 1 92 ? -0.630 0.798 19.225 1.00 87.44 92 GLY A CA 1
ATOM 694 C C . GLY A 1 92 ? -1.236 2.035 19.901 1.00 87.44 92 GLY A C 1
ATOM 695 O O . GLY A 1 92 ? -0.688 2.490 20.901 1.00 87.44 92 GLY A O 1
ATOM 696 N N . GLY A 1 93 ? -2.332 2.594 19.373 1.00 72.69 93 GLY A N 1
ATOM 697 C CA . GLY A 1 93 ? -3.044 3.734 19.971 1.00 72.69 93 GLY A CA 1
ATOM 698 C C . GLY A 1 93 ? -2.629 5.114 19.445 1.0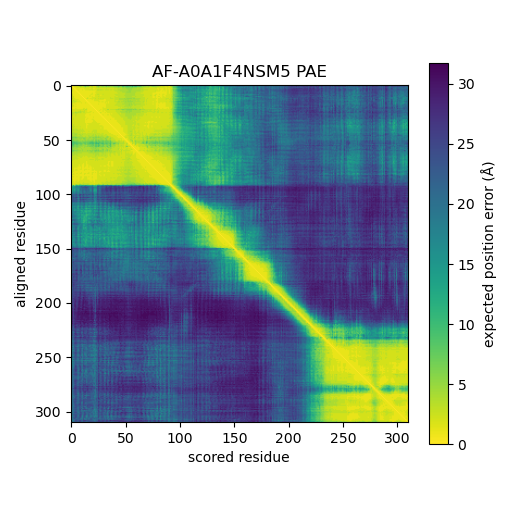0 72.69 93 GLY A C 1
ATOM 699 O O . GLY A 1 93 ? -2.920 6.134 20.067 1.00 72.69 93 GLY A O 1
ATOM 700 N N . GLY A 1 94 ? -1.946 5.188 18.305 1.00 55.66 94 GLY A N 1
ATOM 701 C CA . GLY A 1 94 ? -1.386 6.437 17.798 1.00 55.66 94 GLY A CA 1
ATOM 702 C C . GLY A 1 94 ? -2.293 7.240 16.869 1.00 55.66 94 GLY A C 1
ATOM 703 O O . GLY A 1 94 ? -1.920 7.383 15.714 1.00 55.66 94 GLY A O 1
ATOM 704 N N . LEU A 1 95 ? -3.396 7.811 17.370 1.00 46.81 95 LEU A N 1
ATOM 705 C CA . LEU A 1 95 ? -3.900 9.129 16.924 1.00 46.81 95 LEU A CA 1
ATOM 706 C C . LEU A 1 95 ? -4.710 9.892 17.999 1.00 46.81 95 LEU A C 1
ATOM 708 O O . LEU A 1 95 ? -5.455 10.808 17.669 1.00 46.81 95 LEU A O 1
ATOM 712 N N . THR A 1 96 ? -4.520 9.644 19.298 1.00 48.66 96 THR A N 1
ATOM 713 C CA . THR A 1 96 ? -4.902 10.666 20.291 1.00 48.66 96 THR A CA 1
ATOM 714 C C . THR A 1 96 ? -3.742 11.631 20.496 1.00 48.66 96 THR A C 1
ATOM 716 O O . THR A 1 96 ? -2.927 11.485 21.407 1.00 48.66 96 THR A O 1
ATOM 719 N N . SER A 1 97 ? -3.695 12.665 19.656 1.00 52.09 97 SER A N 1
ATOM 720 C CA . SER A 1 97 ? -3.150 13.960 20.063 1.00 52.09 97 SER A CA 1
ATOM 721 C C . SER A 1 97 ? -4.174 14.646 20.975 1.00 52.09 97 SER A C 1
ATOM 723 O O . SER A 1 97 ? -4.743 15.676 20.629 1.00 52.09 97 SER A O 1
ATOM 725 N N . THR A 1 98 ? -4.458 14.061 22.139 1.00 51.50 98 THR A N 1
ATOM 726 C CA . THR A 1 98 ? -5.063 14.801 23.246 1.00 51.50 98 THR A CA 1
ATOM 727 C C . THR A 1 98 ? -3.969 15.054 24.262 1.00 51.50 98 THR A C 1
ATOM 729 O O . THR A 1 98 ? -3.346 14.168 24.845 1.00 51.50 98 THR A O 1
ATOM 732 N N . LYS A 1 99 ? -3.672 16.338 24.382 1.00 51.88 99 LYS A N 1
ATOM 733 C CA . LYS A 1 99 ? -2.584 16.954 25.124 1.00 51.88 99 LYS A CA 1
ATOM 734 C C . LYS A 1 99 ? -2.853 16.923 26.635 1.00 51.88 99 LYS A C 1
ATOM 736 O O . LYS A 1 99 ? -2.696 17.943 27.279 1.00 51.88 99 LYS A O 1
ATOM 741 N N . ASN A 1 100 ? -3.272 15.786 27.192 1.00 60.00 100 ASN A N 1
ATOM 742 C CA . ASN A 1 100 ? -3.453 15.591 28.631 1.00 60.00 100 ASN A CA 1
ATOM 743 C C . ASN A 1 100 ? -2.997 14.178 29.011 1.00 60.00 100 ASN A C 1
ATOM 745 O O . ASN A 1 100 ? -3.713 13.201 28.818 1.00 60.00 100 ASN A O 1
ATOM 749 N N . LYS A 1 101 ? -1.767 14.076 29.529 1.00 42.50 101 LYS A N 1
ATOM 750 C CA . LYS A 1 101 ? -1.211 12.840 30.093 1.00 42.50 101 LYS A CA 1
ATOM 751 C C . LYS A 1 101 ? -1.543 12.749 31.587 1.00 42.50 101 LYS A C 1
ATOM 753 O O . LYS A 1 101 ? -0.872 13.422 32.369 1.00 42.50 101 LYS A O 1
ATOM 758 N N . PRO A 1 102 ? -2.436 11.854 32.027 1.00 53.47 102 PRO A N 1
ATOM 759 C CA . PRO A 1 102 ? -2.251 11.177 33.297 1.00 53.47 102 PRO A CA 1
ATOM 760 C C . PRO A 1 102 ? -1.139 10.122 33.158 1.00 53.47 102 PRO A C 1
ATOM 762 O O . PRO A 1 102 ? -0.946 9.487 32.118 1.00 53.47 102 PRO A O 1
ATOM 765 N N . LYS A 1 103 ? -0.339 10.001 34.214 1.00 63.62 103 LYS A N 1
ATOM 766 C CA . LYS A 1 103 ? 0.890 9.205 34.312 1.00 63.62 103 LYS A CA 1
ATOM 767 C C . LYS A 1 103 ? 0.539 7.706 34.338 1.00 63.62 103 LYS A C 1
ATOM 769 O O . LYS A 1 103 ? 0.295 7.155 35.402 1.00 63.62 103 LYS A O 1
ATOM 774 N N . ALA A 1 104 ? 0.480 7.054 33.175 1.00 55.66 104 ALA A N 1
ATOM 775 C CA . ALA A 1 104 ? 0.149 5.630 33.075 1.00 55.66 104 ALA A CA 1
ATOM 776 C C . ALA A 1 104 ? 1.362 4.718 33.346 1.00 55.66 104 ALA A C 1
ATOM 778 O O . ALA A 1 104 ? 2.450 4.904 32.791 1.00 55.66 104 ALA A O 1
ATOM 779 N N . ILE A 1 105 ? 1.132 3.726 34.206 1.00 61.50 105 ILE A N 1
ATOM 780 C CA . ILE A 1 105 ? 2.058 2.672 34.624 1.00 61.50 105 ILE A CA 1
ATOM 781 C C . ILE A 1 105 ? 2.357 1.748 33.437 1.00 61.50 105 ILE A C 1
ATOM 783 O O . ILE A 1 105 ? 1.471 1.321 32.700 1.00 61.50 105 ILE A O 1
ATOM 787 N N . ARG A 1 106 ? 3.648 1.482 33.233 1.00 59.84 106 ARG A N 1
ATOM 788 C CA . ARG A 1 106 ? 4.206 0.786 32.073 1.00 59.84 106 ARG A CA 1
ATOM 789 C C . ARG A 1 106 ? 4.406 -0.694 32.390 1.00 59.84 106 ARG A C 1
ATOM 791 O O . ARG A 1 106 ? 5.435 -1.053 32.952 1.00 59.84 106 ARG A O 1
ATOM 798 N N . THR A 1 107 ? 3.495 -1.553 31.947 1.00 62.91 107 THR A N 1
ATOM 799 C CA . THR A 1 107 ? 3.737 -3.003 31.862 1.00 62.91 107 THR A CA 1
ATOM 800 C C . THR A 1 107 ? 3.168 -3.569 30.562 1.00 62.91 107 THR A C 1
ATOM 802 O O . THR A 1 107 ? 2.069 -4.101 30.494 1.00 62.91 107 THR A O 1
ATOM 805 N N . SER A 1 108 ? 3.946 -3.496 29.485 1.00 53.00 108 SER A N 1
ATOM 806 C CA . SER A 1 108 ? 3.834 -4.496 28.423 1.00 53.00 108 SER A CA 1
ATOM 807 C C . SER A 1 108 ? 5.206 -4.749 27.817 1.00 53.00 108 SER A C 1
ATOM 809 O O . SER A 1 108 ? 5.924 -3.844 27.389 1.00 53.00 108 SER A O 1
ATOM 811 N N . HIS A 1 109 ? 5.607 -6.013 27.900 1.00 48.44 109 HIS A N 1
ATOM 812 C CA . HIS A 1 109 ? 6.880 -6.509 27.416 1.00 48.44 109 HIS A CA 1
ATOM 813 C C . HIS A 1 109 ? 6.839 -6.514 25.877 1.00 48.44 109 HIS A C 1
ATOM 815 O O . HIS A 1 109 ? 5.917 -7.102 25.305 1.00 48.44 109 HIS A O 1
ATOM 821 N N . PRO A 1 110 ? 7.782 -5.857 25.181 1.00 46.03 110 PRO A N 1
ATOM 822 C CA . PRO A 1 110 ? 7.792 -5.852 23.726 1.00 46.03 110 PRO A CA 1
ATOM 823 C C . PRO A 1 110 ? 8.046 -7.277 23.227 1.00 46.03 110 PRO A C 1
ATOM 825 O O . PRO A 1 110 ? 9.088 -7.867 23.521 1.00 46.03 110 PRO A O 1
ATOM 828 N N . ARG A 1 111 ? 7.104 -7.840 22.457 1.00 49.41 111 ARG A N 1
ATOM 829 C CA . ARG A 1 111 ? 7.356 -9.065 21.689 1.00 49.41 111 ARG A CA 1
ATOM 830 C C . ARG A 1 111 ? 8.486 -8.757 20.709 1.00 49.41 111 ARG A C 1
ATOM 832 O O . ARG A 1 111 ? 8.284 -8.037 19.735 1.00 49.41 111 ARG A O 1
ATOM 839 N N . ARG A 1 112 ? 9.694 -9.251 21.007 1.00 45.91 112 ARG A N 1
ATOM 840 C CA . ARG A 1 112 ? 10.848 -9.162 20.108 1.00 45.91 112 ARG A CA 1
ATOM 841 C C . ARG A 1 112 ? 10.475 -9.863 18.808 1.00 45.91 112 ARG A C 1
ATOM 843 O O . ARG A 1 112 ? 10.342 -11.082 18.779 1.00 45.91 112 ARG A O 1
ATOM 850 N N . LEU A 1 113 ? 10.288 -9.072 17.758 1.00 51.25 113 LEU A N 1
ATOM 851 C CA . LEU A 1 113 ? 10.162 -9.567 16.397 1.00 51.25 113 LEU A CA 1
ATOM 852 C C . LEU A 1 113 ? 11.420 -10.391 16.091 1.00 51.25 113 LEU A C 1
ATOM 854 O O . LEU A 1 113 ? 12.532 -9.874 16.222 1.00 51.25 113 LEU A O 1
ATOM 858 N N . ASP A 1 114 ? 11.255 -11.672 15.760 1.00 53.84 114 ASP A N 1
ATOM 859 C CA . ASP A 1 114 ? 12.379 -12.561 15.471 1.00 53.84 114 ASP A CA 1
ATOM 860 C C . ASP A 1 114 ? 13.072 -12.099 14.183 1.00 53.84 114 ASP A C 1
ATOM 862 O O . ASP A 1 114 ? 12.639 -12.365 13.057 1.00 53.84 114 ASP A O 1
ATOM 866 N N . THR A 1 115 ? 14.167 -11.364 14.358 1.00 49.47 115 THR A N 1
ATOM 867 C CA . THR A 1 115 ? 14.976 -10.794 13.280 1.00 49.47 115 THR A CA 1
ATOM 868 C C . THR A 1 115 ? 15.530 -11.865 12.338 1.00 49.47 115 THR A C 1
ATOM 870 O O . THR A 1 115 ? 15.831 -11.563 11.182 1.00 49.47 115 THR A O 1
ATOM 873 N N . LYS A 1 116 ? 15.593 -13.134 12.768 1.00 56.03 116 LYS A N 1
ATOM 874 C CA . LYS A 1 116 ? 16.032 -14.260 11.932 1.00 56.03 116 LYS A CA 1
ATOM 875 C C . LYS A 1 116 ? 14.968 -14.713 10.931 1.00 56.03 116 LYS A C 1
ATOM 877 O O . LYS A 1 116 ? 15.322 -15.258 9.884 1.00 56.03 116 LYS A O 1
ATOM 882 N N . ALA A 1 117 ? 13.683 -14.509 11.221 1.00 55.41 117 ALA A N 1
ATOM 883 C CA . ALA A 1 117 ? 12.605 -14.770 10.267 1.00 55.41 117 ALA A CA 1
ATOM 884 C C . ALA A 1 117 ? 12.580 -13.690 9.175 1.00 55.41 117 ALA A C 1
ATOM 886 O O . ALA A 1 117 ? 12.530 -14.009 7.989 1.00 55.41 117 ALA A O 1
ATOM 887 N N . VAL A 1 118 ? 12.745 -12.423 9.570 1.00 52.59 118 VAL A N 1
ATOM 888 C CA . VAL A 1 118 ? 12.821 -11.284 8.640 1.00 52.59 118 VAL A CA 1
ATOM 889 C C . VAL A 1 118 ? 14.025 -11.410 7.700 1.00 52.59 118 VAL A C 1
ATOM 891 O O . VAL A 1 118 ? 13.883 -11.189 6.501 1.00 52.59 118 VAL A O 1
ATOM 894 N N . GLY A 1 119 ? 15.187 -11.838 8.208 1.00 57.59 119 GLY A N 1
ATOM 895 C CA . GLY A 1 119 ? 16.382 -12.055 7.385 1.00 57.59 119 GLY A CA 1
ATOM 896 C C . GLY A 1 119 ? 16.226 -13.166 6.339 1.00 57.59 119 GLY A C 1
ATOM 897 O O . GLY A 1 119 ? 16.672 -13.003 5.207 1.00 57.59 119 GLY A O 1
ATOM 898 N N . ARG A 1 120 ? 15.549 -14.273 6.678 1.00 61.12 120 ARG A N 1
ATOM 899 C CA . ARG A 1 120 ? 15.304 -15.382 5.735 1.00 61.12 120 ARG A CA 1
ATOM 900 C C . ARG A 1 120 ? 14.296 -15.014 4.654 1.00 61.12 120 ARG A C 1
ATOM 902 O O . ARG A 1 120 ? 14.513 -15.348 3.494 1.00 61.12 120 ARG A O 1
ATOM 909 N N . VAL A 1 121 ? 13.246 -14.279 5.017 1.00 54.19 121 VAL A N 1
ATOM 910 C CA . VAL A 1 121 ? 12.292 -13.743 4.042 1.00 54.19 121 VAL A CA 1
ATOM 911 C C . VAL A 1 121 ? 13.006 -12.746 3.127 1.00 54.19 121 VAL A C 1
ATOM 913 O O . VAL A 1 121 ? 12.985 -12.934 1.921 1.00 54.19 121 VAL A O 1
ATOM 916 N N . ALA A 1 122 ? 13.755 -11.777 3.659 1.00 54.53 122 ALA A N 1
ATOM 917 C CA . ALA A 1 122 ? 14.508 -10.821 2.841 1.00 54.53 122 ALA A CA 1
ATOM 918 C C . ALA A 1 122 ? 15.480 -11.491 1.847 1.00 54.53 122 ALA A C 1
ATOM 920 O O . ALA A 1 122 ? 15.586 -11.037 0.711 1.00 54.53 122 ALA A O 1
ATOM 921 N N . LEU A 1 123 ? 16.140 -12.593 2.228 1.00 58.84 123 LEU A N 1
ATOM 922 C CA . LEU A 1 123 ? 17.052 -13.331 1.345 1.00 58.84 123 LEU A CA 1
ATOM 923 C C . LEU A 1 123 ? 16.326 -14.000 0.163 1.00 58.84 123 LEU A C 1
ATOM 925 O O . LEU A 1 123 ? 16.823 -13.967 -0.959 1.00 58.84 123 LEU A O 1
ATOM 929 N N . VAL A 1 124 ? 15.139 -14.565 0.405 1.00 60.69 124 VAL A N 1
ATOM 930 C CA . VAL A 1 124 ? 14.276 -15.138 -0.646 1.00 60.69 124 VAL A CA 1
ATOM 931 C C . VAL A 1 124 ? 13.657 -14.037 -1.510 1.00 60.69 124 VAL A C 1
ATOM 933 O O . VAL A 1 124 ? 13.470 -14.210 -2.706 1.00 60.69 124 VAL A O 1
ATOM 936 N N . LEU A 1 125 ? 13.370 -12.870 -0.936 1.00 52.97 125 LEU A N 1
ATOM 937 C CA . LEU A 1 125 ? 12.785 -11.754 -1.674 1.00 52.97 125 LEU A CA 1
ATOM 938 C C . LEU A 1 125 ? 13.806 -10.994 -2.532 1.00 52.97 125 LEU A C 1
ATOM 940 O O . LEU A 1 125 ? 13.432 -10.439 -3.561 1.00 52.97 125 LEU A O 1
ATOM 944 N N . LEU A 1 126 ? 15.091 -11.008 -2.168 1.00 54.12 126 LEU A N 1
ATOM 945 C CA . LEU A 1 126 ? 16.172 -10.440 -2.982 1.00 54.12 126 LEU A CA 1
ATOM 946 C C . LEU A 1 126 ? 16.474 -11.264 -4.248 1.00 54.12 126 LEU A C 1
ATOM 948 O O . LEU A 1 126 ? 17.073 -10.728 -5.178 1.00 54.12 126 LEU A O 1
ATOM 952 N N . SER A 1 127 ? 16.046 -12.530 -4.324 1.00 56.59 127 SER A N 1
ATOM 953 C CA . SER A 1 127 ? 16.248 -13.385 -5.505 1.00 56.59 127 SER A CA 1
ATOM 954 C C . SER A 1 127 ? 15.101 -13.341 -6.525 1.00 56.59 127 SER A C 1
ATOM 956 O O . SER A 1 127 ? 15.263 -13.810 -7.649 1.00 56.59 127 SER A O 1
ATOM 958 N N . ILE A 1 128 ? 13.947 -12.762 -6.180 1.00 59.19 128 ILE A N 1
ATOM 959 C CA . ILE A 1 128 ? 12.784 -12.702 -7.082 1.00 59.19 128 ILE A CA 1
ATOM 960 C C . ILE A 1 128 ? 12.964 -11.650 -8.194 1.00 59.19 128 ILE A C 1
ATOM 962 O O . ILE A 1 128 ? 12.740 -11.986 -9.358 1.00 59.19 128 ILE A O 1
ATOM 966 N N . PRO A 1 129 ? 13.432 -10.413 -7.920 1.00 54.78 129 PRO A N 1
ATOM 967 C CA . PRO A 1 129 ? 13.679 -9.434 -8.978 1.00 54.78 129 PRO A CA 1
ATOM 968 C C . PRO A 1 129 ? 14.755 -9.908 -9.957 1.00 54.78 129 PRO A C 1
ATOM 970 O O . PRO A 1 129 ? 14.600 -9.748 -11.166 1.00 54.78 129 PRO A O 1
ATOM 973 N N . THR A 1 130 ? 15.816 -10.562 -9.472 1.00 54.81 130 THR A N 1
ATOM 974 C CA . THR A 1 130 ? 16.871 -11.086 -10.350 1.00 54.81 130 THR A CA 1
ATOM 975 C C . THR A 1 130 ? 16.338 -12.153 -11.299 1.00 54.81 130 THR A C 1
ATOM 977 O O . THR A 1 130 ? 16.800 -12.214 -12.434 1.00 54.81 130 THR A O 1
ATOM 980 N N . PHE A 1 131 ? 15.317 -12.920 -10.909 1.00 53.09 131 PHE A N 1
ATOM 981 C CA . PHE A 1 131 ? 14.637 -13.877 -11.785 1.00 53.09 131 PHE A CA 1
ATOM 982 C C . PHE A 1 131 ? 13.897 -13.187 -12.946 1.00 53.09 131 PHE A C 1
ATOM 984 O O . PHE A 1 131 ? 14.042 -13.588 -14.099 1.00 53.09 131 PHE A O 1
ATOM 991 N N . PHE A 1 132 ? 13.186 -12.087 -12.679 1.00 55.91 132 PHE A N 1
ATOM 992 C CA . PHE A 1 132 ? 12.474 -11.331 -13.718 1.00 55.91 132 PHE A CA 1
ATOM 993 C C . PHE A 1 132 ? 13.397 -10.552 -14.665 1.00 55.91 132 PHE A C 1
ATOM 995 O O . PHE A 1 132 ? 13.037 -10.359 -15.822 1.00 55.91 132 PHE A O 1
ATOM 1002 N N . PHE A 1 1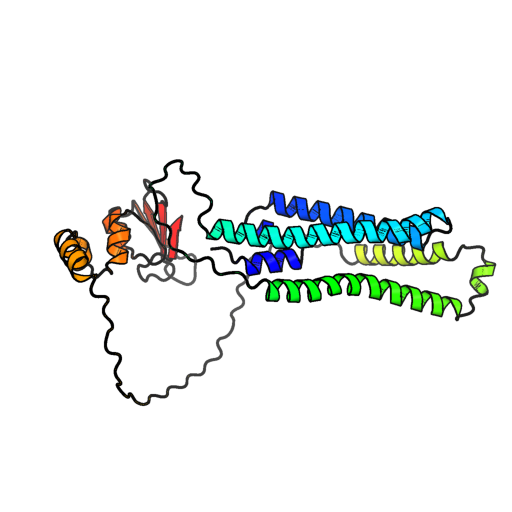33 ? 14.589 -10.144 -14.221 1.00 58.88 133 PHE A N 1
ATOM 1003 C CA . PHE A 1 133 ? 15.573 -9.474 -15.085 1.00 58.88 133 PHE A CA 1
ATOM 1004 C C . PHE A 1 133 ? 16.498 -10.448 -15.832 1.00 58.88 133 PHE A C 1
ATOM 1006 O O . PHE A 1 133 ? 16.915 -10.164 -16.955 1.00 58.88 133 PHE A O 1
ATOM 1013 N N . SER A 1 134 ? 16.807 -11.609 -15.248 1.00 60.94 134 SER A N 1
ATOM 1014 C CA . SER A 1 134 ? 17.717 -12.584 -15.860 1.00 60.94 134 SER A CA 1
ATOM 1015 C C . SER A 1 134 ? 17.058 -13.408 -16.958 1.00 60.94 134 SER A C 1
ATOM 1017 O O . SER A 1 134 ? 17.709 -13.641 -17.971 1.00 60.94 134 SER A O 1
ATOM 1019 N N . ILE A 1 135 ? 15.783 -13.794 -16.831 1.00 67.50 135 ILE A N 1
ATOM 1020 C CA . ILE A 1 135 ? 15.103 -14.597 -17.862 1.00 67.50 135 ILE A CA 1
ATOM 1021 C C . ILE A 1 135 ? 15.033 -13.860 -19.210 1.00 67.50 135 ILE A C 1
ATOM 1023 O O . ILE A 1 135 ? 15.451 -14.449 -20.207 1.00 67.50 135 ILE A O 1
ATOM 1027 N N . PRO A 1 136 ? 14.597 -12.585 -19.296 1.00 66.44 136 PRO A N 1
ATOM 1028 C CA . PRO A 1 136 ? 14.605 -11.856 -20.559 1.00 66.44 136 PRO A CA 1
ATOM 1029 C C . PRO A 1 136 ? 16.015 -11.701 -21.119 1.00 66.44 136 PRO A C 1
ATOM 1031 O O . PRO A 1 136 ? 16.204 -11.892 -22.315 1.00 66.44 136 PRO A O 1
ATOM 1034 N N . ALA A 1 137 ? 17.020 -11.431 -20.280 1.00 65.81 137 ALA A N 1
ATOM 1035 C CA . ALA A 1 137 ? 18.409 -11.335 -20.724 1.00 65.81 137 ALA A CA 1
ATOM 1036 C C . ALA A 1 137 ? 18.933 -12.672 -21.281 1.00 65.81 137 ALA A C 1
ATOM 1038 O O . ALA A 1 137 ? 19.578 -12.690 -22.328 1.00 65.81 137 ALA A O 1
ATOM 1039 N N . TRP A 1 138 ? 18.603 -13.797 -20.639 1.00 72.88 138 TRP A N 1
ATOM 1040 C CA . TRP A 1 138 ? 18.981 -15.140 -21.084 1.00 72.88 138 TRP A CA 1
ATOM 1041 C C . TRP A 1 138 ? 18.264 -15.536 -22.377 1.00 72.88 138 TRP A C 1
ATOM 1043 O O . TRP A 1 138 ? 18.905 -16.035 -23.299 1.00 72.88 138 TRP A O 1
ATOM 1053 N N . ILE A 1 139 ? 16.963 -15.243 -22.489 1.00 72.25 139 ILE A N 1
ATOM 1054 C CA . ILE A 1 139 ? 16.182 -15.440 -23.718 1.00 72.25 139 ILE A CA 1
ATOM 1055 C C . ILE A 1 139 ? 16.752 -14.580 -24.843 1.00 72.25 139 ILE A C 1
ATOM 1057 O O . ILE A 1 139 ? 16.935 -15.084 -25.943 1.00 72.25 139 ILE A O 1
ATOM 1061 N N . THR A 1 140 ? 17.084 -13.315 -24.575 1.00 71.94 140 THR A N 1
ATOM 1062 C CA . THR A 1 140 ? 17.655 -12.400 -25.576 1.00 71.94 140 THR A CA 1
ATOM 1063 C C . THR A 1 140 ? 19.029 -12.885 -26.034 1.00 71.94 140 THR A C 1
ATOM 1065 O O . THR A 1 140 ? 19.294 -12.922 -27.233 1.00 71.94 140 THR A O 1
ATOM 1068 N N . TYR A 1 141 ? 19.887 -13.329 -25.110 1.00 72.69 141 TYR A N 1
ATOM 1069 C CA . TYR A 1 141 ? 21.197 -13.902 -25.427 1.00 72.69 141 TYR A CA 1
ATOM 1070 C C . TYR A 1 141 ? 21.073 -15.196 -26.243 1.00 72.69 141 TYR A C 1
ATOM 1072 O O . TYR A 1 141 ? 21.775 -15.376 -27.240 1.00 72.69 141 TYR A O 1
ATOM 1080 N N . TRP A 1 142 ? 20.141 -16.075 -25.867 1.00 84.00 142 TRP A N 1
ATOM 1081 C CA . TRP A 1 142 ? 19.847 -17.307 -26.593 1.00 84.00 142 TRP A CA 1
ATOM 1082 C C . TRP A 1 142 ? 19.281 -17.027 -27.993 1.00 84.00 142 TRP A C 1
ATOM 1084 O O . TRP A 1 142 ? 19.766 -17.608 -28.963 1.00 84.00 142 TRP A O 1
ATOM 1094 N N . LEU A 1 143 ? 18.341 -16.081 -28.133 1.00 73.88 143 LEU A N 1
ATOM 1095 C CA . LEU A 1 143 ? 17.790 -15.653 -29.424 1.00 73.88 143 LEU A CA 1
ATOM 1096 C C . LEU A 1 143 ? 18.869 -15.036 -30.316 1.00 73.88 143 LEU A C 1
ATOM 1098 O O . LEU A 1 143 ? 18.949 -15.377 -31.489 1.00 73.88 143 LEU A O 1
ATOM 1102 N N . LEU A 1 144 ? 19.723 -14.161 -29.779 1.00 72.38 144 LEU A N 1
ATOM 1103 C CA . LEU A 1 144 ? 20.833 -13.562 -30.526 1.00 72.38 144 LEU A CA 1
ATOM 1104 C C . LEU A 1 144 ? 21.846 -14.622 -30.973 1.00 72.38 144 LEU A C 1
ATOM 1106 O O . LEU A 1 144 ? 22.308 -14.590 -32.113 1.00 72.38 144 LEU A O 1
ATOM 1110 N N . GLY A 1 145 ? 22.161 -15.596 -30.114 1.00 74.62 145 GLY A N 1
ATOM 1111 C CA . GLY A 1 145 ? 22.994 -16.744 -30.470 1.00 74.62 145 GLY A CA 1
ATOM 1112 C C . GLY A 1 145 ? 22.366 -17.603 -31.570 1.00 74.62 145 GLY A C 1
ATOM 1113 O O . GLY A 1 145 ? 23.053 -17.993 -32.514 1.00 74.62 145 GLY A O 1
ATOM 1114 N N . PHE A 1 146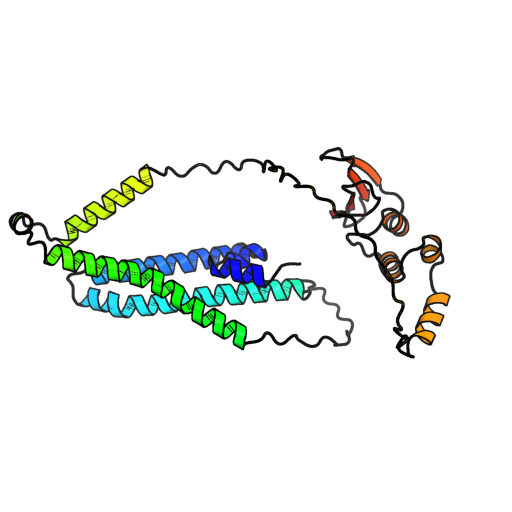 ? 21.055 -17.845 -31.494 1.00 80.06 146 PHE A N 1
ATOM 1115 C CA . PHE A 1 146 ? 20.287 -18.581 -32.499 1.00 80.06 146 PHE A CA 1
ATOM 1116 C C . PHE A 1 146 ? 20.224 -17.838 -33.845 1.00 80.06 146 PHE A C 1
ATOM 1118 O O . PHE A 1 146 ? 20.485 -18.433 -34.892 1.00 80.06 146 PHE A O 1
ATOM 1125 N N . LEU A 1 147 ? 19.974 -16.526 -33.822 1.00 67.62 147 LEU A N 1
ATOM 1126 C CA . LEU A 1 147 ? 19.980 -15.649 -34.997 1.00 67.62 147 LEU A CA 1
ATOM 1127 C C . LEU A 1 147 ? 21.373 -15.539 -35.631 1.00 67.62 147 LEU A C 1
ATOM 1129 O O . LEU A 1 147 ? 21.493 -15.473 -36.847 1.00 67.62 147 LEU A O 1
ATOM 1133 N N . ARG A 1 148 ? 22.447 -15.581 -34.832 1.00 70.56 148 ARG A N 1
ATOM 1134 C CA . ARG A 1 148 ? 23.827 -15.611 -35.346 1.00 70.56 148 ARG A CA 1
ATOM 1135 C C . ARG A 1 148 ? 24.174 -16.945 -36.010 1.00 70.56 148 ARG A C 1
ATOM 1137 O O . ARG A 1 148 ? 24.979 -16.971 -36.935 1.00 70.56 148 ARG A O 1
ATOM 1144 N N . LYS A 1 149 ? 23.598 -18.050 -35.526 1.00 72.75 149 LYS A N 1
ATOM 1145 C CA . LYS A 1 149 ? 23.834 -19.405 -36.056 1.00 72.75 149 LYS A CA 1
ATOM 1146 C C . LYS A 1 149 ? 23.017 -19.688 -37.315 1.00 72.75 149 LYS A C 1
ATOM 1148 O O . LYS A 1 149 ? 23.455 -20.444 -38.180 1.00 72.75 149 LYS A O 1
ATOM 1153 N N . THR A 1 150 ? 21.843 -19.078 -37.425 1.00 68.50 150 THR A N 1
ATOM 1154 C CA . THR A 1 150 ? 21.024 -19.109 -38.635 1.00 68.50 150 THR A CA 1
ATOM 1155 C C . THR A 1 150 ? 21.584 -18.082 -39.616 1.00 68.50 150 THR A C 1
ATOM 1157 O O . THR A 1 150 ? 21.188 -16.926 -39.637 1.00 68.50 150 THR A O 1
ATOM 1160 N N . ASN A 1 151 ? 22.583 -18.508 -40.398 1.00 51.66 151 ASN A N 1
ATOM 1161 C CA . ASN A 1 151 ? 23.183 -17.729 -41.482 1.00 51.66 151 ASN A CA 1
ATOM 1162 C C . ASN A 1 151 ? 22.093 -17.009 -42.288 1.00 51.66 151 ASN A C 1
ATOM 1164 O O . ASN A 1 151 ? 21.375 -17.644 -43.061 1.00 51.66 151 ASN A O 1
ATOM 1168 N N . LEU A 1 152 ? 21.994 -15.686 -42.125 1.00 61.66 152 LEU A N 1
ATOM 1169 C CA . LEU A 1 152 ? 21.005 -14.843 -42.793 1.00 61.66 152 LEU A CA 1
ATOM 1170 C C . LEU A 1 152 ? 21.687 -13.916 -43.824 1.00 61.66 152 LEU A C 1
ATOM 1172 O O . LEU A 1 152 ? 21.625 -12.690 -43.702 1.00 61.66 152 LEU A O 1
ATOM 1176 N N . PRO A 1 153 ? 22.343 -14.468 -44.868 1.00 65.12 153 PRO A N 1
ATOM 1177 C CA . PRO A 1 153 ? 23.036 -13.685 -45.894 1.00 65.12 153 PRO A CA 1
ATOM 1178 C C . PRO A 1 153 ? 22.082 -12.810 -46.730 1.00 65.12 153 PRO A C 1
ATOM 1180 O O . PRO A 1 153 ? 22.530 -11.947 -47.483 1.00 65.12 153 PRO A O 1
ATOM 1183 N N . LEU A 1 154 ? 20.764 -13.002 -46.594 1.00 63.31 154 LEU A N 1
ATOM 1184 C CA . LEU A 1 154 ? 19.745 -12.255 -47.328 1.00 63.31 154 LEU A CA 1
ATOM 1185 C C . LEU A 1 154 ? 19.533 -10.826 -46.792 1.00 63.31 154 LEU A C 1
ATOM 1187 O O . LEU A 1 154 ? 19.324 -9.912 -47.584 1.00 63.31 154 LEU A O 1
ATOM 1191 N N . LEU A 1 155 ? 19.620 -10.604 -45.471 1.00 55.72 155 LEU A N 1
ATOM 1192 C CA . LEU A 1 155 ? 19.383 -9.273 -44.883 1.00 55.72 155 LEU A CA 1
ATOM 1193 C C . LEU A 1 155 ? 20.584 -8.335 -45.047 1.00 55.72 155 LEU A C 1
ATOM 1195 O O . LEU A 1 155 ? 20.404 -7.130 -45.213 1.00 55.72 155 LEU A O 1
ATOM 1199 N N . GLN A 1 156 ? 21.801 -8.883 -45.089 1.00 63.78 156 GLN A N 1
ATOM 1200 C CA . GLN A 1 156 ? 23.022 -8.098 -45.290 1.00 63.78 156 GLN A CA 1
ATOM 1201 C C . GLN A 1 156 ? 23.083 -7.468 -46.695 1.00 63.78 156 GLN A C 1
ATOM 1203 O O . GLN A 1 156 ? 23.649 -6.391 -46.865 1.00 63.78 156 GLN A O 1
ATOM 1208 N N . LYS A 1 157 ? 22.426 -8.086 -47.690 1.00 70.50 157 LYS A N 1
ATOM 1209 C CA . LYS A 1 157 ? 22.290 -7.536 -49.049 1.00 70.50 157 LYS A CA 1
ATOM 1210 C C . LYS A 1 157 ? 21.354 -6.328 -49.150 1.00 70.50 157 LYS A C 1
ATOM 1212 O O . LYS A 1 157 ? 21.454 -5.595 -50.126 1.00 70.50 157 LYS A O 1
ATOM 1217 N N . MET A 1 158 ? 20.466 -6.106 -48.178 1.00 66.19 158 MET A N 1
ATOM 1218 C CA . MET A 1 158 ? 19.483 -5.015 -48.231 1.00 66.19 158 MET A CA 1
ATOM 1219 C C . MET A 1 158 ? 19.925 -3.743 -47.492 1.00 66.19 158 MET A C 1
ATOM 1221 O O . MET A 1 158 ? 19.164 -2.785 -47.436 1.00 66.19 158 MET A O 1
ATOM 1225 N N . GLY A 1 159 ? 21.139 -3.701 -46.928 1.00 77.81 159 GLY A N 1
ATOM 1226 C CA . GLY A 1 159 ? 21.701 -2.484 -46.321 1.00 77.81 159 GLY A CA 1
ATOM 1227 C C . GLY A 1 159 ? 20.991 -1.995 -45.052 1.00 77.81 159 GLY A C 1
ATOM 1228 O O . GLY A 1 159 ? 21.307 -0.918 -44.550 1.00 77.81 159 GLY A O 1
ATOM 1229 N N . TYR A 1 160 ? 20.050 -2.767 -44.504 1.00 59.59 160 TYR A N 1
ATOM 1230 C CA . TYR A 1 160 ? 19.363 -2.406 -43.270 1.00 59.59 160 TYR A CA 1
ATOM 1231 C C . TYR A 1 160 ? 20.189 -2.828 -42.048 1.00 59.59 160 TYR A C 1
ATOM 1233 O O . TYR A 1 160 ? 20.539 -4.006 -41.925 1.00 59.59 160 TYR A O 1
ATOM 1241 N N . PRO A 1 161 ? 20.484 -1.909 -41.109 1.00 66.69 161 PRO A N 1
ATOM 1242 C CA . PRO A 1 161 ? 21.166 -2.267 -39.877 1.00 66.69 161 PRO A CA 1
ATOM 1243 C C . PRO A 1 161 ? 20.252 -3.179 -39.036 1.00 66.69 161 PRO A C 1
ATOM 1245 O O . PRO A 1 161 ? 19.095 -2.819 -38.785 1.00 66.69 161 PRO A O 1
ATOM 1248 N N . PRO A 1 162 ? 20.741 -4.345 -38.573 1.00 57.84 162 PRO A N 1
ATOM 1249 C CA . PRO A 1 162 ? 19.915 -5.402 -37.979 1.00 57.84 162 PRO A CA 1
ATOM 1250 C C . PRO A 1 162 ? 19.122 -4.957 -36.737 1.00 57.84 162 PRO A C 1
ATOM 1252 O O . PRO A 1 162 ? 18.048 -5.494 -36.473 1.00 57.84 162 PRO A O 1
ATOM 1255 N N . GLY A 1 163 ? 19.584 -3.928 -36.018 1.00 59.59 163 GLY A N 1
ATOM 1256 C CA . GLY A 1 163 ? 18.884 -3.384 -34.849 1.00 59.59 163 GLY A CA 1
ATOM 1257 C C . GLY A 1 163 ? 17.542 -2.708 -35.163 1.00 59.59 163 GLY A C 1
ATOM 1258 O O . GLY A 1 163 ? 16.627 -2.761 -34.346 1.00 59.59 163 GLY A O 1
ATOM 1259 N N . ARG A 1 164 ? 17.366 -2.120 -36.356 1.00 60.09 164 ARG A N 1
ATOM 1260 C CA . ARG A 1 164 ? 16.128 -1.386 -36.689 1.00 60.09 164 ARG A CA 1
ATOM 1261 C C . ARG A 1 164 ? 14.941 -2.307 -36.963 1.00 60.09 164 ARG A C 1
ATOM 1263 O O . ARG A 1 164 ? 13.823 -1.967 -36.600 1.00 60.09 164 ARG A O 1
ATOM 1270 N N . ILE A 1 165 ? 15.186 -3.485 -37.536 1.00 67.19 165 ILE A N 1
ATOM 1271 C CA . ILE A 1 165 ? 14.131 -4.452 -37.878 1.00 67.19 165 ILE A CA 1
ATOM 1272 C C . ILE A 1 165 ? 13.500 -5.032 -36.606 1.00 67.19 165 ILE A C 1
ATOM 1274 O O . ILE A 1 165 ? 12.280 -5.128 -36.508 1.00 67.19 165 ILE A O 1
ATOM 1278 N N . ILE A 1 166 ? 14.321 -5.355 -35.603 1.00 68.31 166 ILE A N 1
ATOM 1279 C CA . ILE A 1 166 ? 13.848 -5.907 -34.325 1.00 68.31 166 ILE A CA 1
ATOM 1280 C C . ILE A 1 166 ? 13.003 -4.872 -33.573 1.00 68.31 166 ILE A C 1
ATOM 1282 O O . ILE A 1 166 ? 11.920 -5.201 -33.095 1.00 68.31 166 ILE A O 1
ATOM 1286 N N . ILE A 1 167 ? 13.446 -3.609 -33.537 1.00 68.94 167 ILE A N 1
ATOM 1287 C CA . ILE A 1 167 ? 12.687 -2.514 -32.917 1.00 68.94 167 ILE A CA 1
ATOM 1288 C C . ILE A 1 167 ? 11.333 -2.333 -33.617 1.00 68.94 167 ILE A C 1
ATOM 1290 O O . ILE A 1 167 ? 10.315 -2.240 -32.939 1.00 68.94 167 ILE A O 1
ATOM 1294 N N . SER A 1 168 ? 11.283 -2.353 -34.953 1.00 67.38 168 SER A N 1
ATOM 1295 C CA . SER A 1 168 ? 10.022 -2.230 -35.699 1.00 67.38 168 SER A CA 1
ATOM 1296 C C . SER A 1 168 ? 9.048 -3.382 -35.433 1.00 67.38 168 SER A C 1
ATOM 1298 O O . SER A 1 168 ? 7.849 -3.140 -35.310 1.00 67.38 168 SER A O 1
ATOM 1300 N N . ILE A 1 169 ? 9.541 -4.618 -35.295 1.00 73.44 169 ILE A N 1
ATOM 1301 C CA . ILE A 1 169 ? 8.701 -5.783 -34.978 1.00 73.44 169 ILE A CA 1
ATOM 1302 C C . ILE A 1 169 ? 8.160 -5.689 -33.545 1.00 73.44 169 ILE A C 1
ATOM 1304 O O . ILE A 1 169 ? 6.968 -5.894 -33.330 1.00 73.44 169 ILE A O 1
ATOM 1308 N N . ILE A 1 170 ? 9.001 -5.326 -32.572 1.00 71.50 170 ILE A N 1
ATOM 1309 C CA . ILE A 1 170 ? 8.588 -5.172 -31.167 1.00 71.50 170 ILE A CA 1
ATOM 1310 C C . ILE A 1 170 ? 7.567 -4.038 -31.022 1.00 71.50 170 ILE A C 1
ATOM 1312 O O . ILE A 1 170 ? 6.537 -4.225 -30.377 1.00 71.50 170 ILE A O 1
ATOM 1316 N N . VAL A 1 171 ? 7.805 -2.889 -31.663 1.00 76.81 171 VAL A N 1
ATOM 1317 C CA . VAL A 1 171 ? 6.855 -1.764 -31.683 1.00 76.81 171 VAL A CA 1
ATOM 1318 C C . VAL A 1 171 ? 5.535 -2.183 -32.332 1.00 76.81 171 VAL A C 1
ATOM 1320 O O . VAL A 1 171 ? 4.478 -1.880 -31.787 1.00 76.81 171 VAL A O 1
ATOM 1323 N N . GLY A 1 172 ? 5.578 -2.937 -33.435 1.00 77.88 172 GLY A N 1
ATOM 1324 C CA . GLY A 1 172 ? 4.380 -3.484 -34.075 1.00 77.88 172 GLY A CA 1
ATOM 1325 C C . GLY A 1 172 ? 3.568 -4.390 -33.145 1.00 77.88 172 GLY A C 1
ATOM 1326 O O . GLY A 1 172 ? 2.356 -4.227 -33.040 1.00 77.88 172 GLY A O 1
ATOM 1327 N N . ILE A 1 173 ? 4.226 -5.291 -32.409 1.00 79.69 173 ILE A N 1
ATOM 1328 C CA . ILE A 1 173 ? 3.562 -6.190 -31.451 1.00 79.69 173 ILE A CA 1
ATOM 1329 C C . ILE A 1 173 ? 2.954 -5.403 -30.281 1.00 79.69 173 ILE A C 1
ATOM 1331 O O . ILE A 1 173 ? 1.815 -5.665 -29.907 1.00 79.69 173 ILE A O 1
ATOM 1335 N N . ILE A 1 174 ? 3.665 -4.414 -29.731 1.00 70.19 174 ILE A N 1
ATOM 1336 C CA . ILE A 1 174 ? 3.156 -3.571 -28.635 1.00 70.19 174 ILE A CA 1
ATOM 1337 C C . ILE A 1 174 ? 1.931 -2.768 -29.086 1.00 70.19 174 ILE A C 1
ATOM 1339 O O . ILE A 1 174 ? 0.938 -2.722 -28.36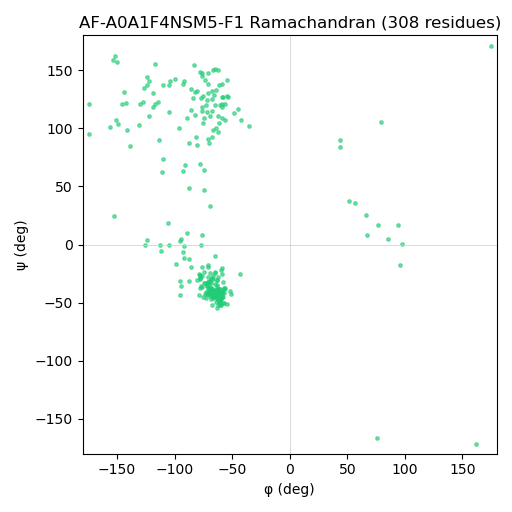4 1.00 70.19 174 ILE A O 1
ATOM 1343 N N . VAL A 1 175 ? 1.962 -2.181 -30.286 1.00 76.25 175 VAL A N 1
ATOM 1344 C CA . VAL A 1 175 ? 0.814 -1.457 -30.856 1.00 76.25 175 VAL A CA 1
ATOM 1345 C C . VAL A 1 175 ? -0.375 -2.397 -31.058 1.00 76.25 175 VAL A C 1
ATOM 1347 O O . VAL A 1 175 ? -1.489 -2.044 -30.692 1.00 76.25 175 VAL A O 1
ATOM 1350 N N . VAL A 1 176 ? -0.153 -3.616 -31.557 1.00 80.38 176 VAL A N 1
ATOM 1351 C CA . VAL A 1 176 ? -1.214 -4.625 -31.702 1.00 80.38 176 VAL A CA 1
ATOM 1352 C C . VAL A 1 176 ? -1.797 -5.028 -30.342 1.00 80.38 176 VAL A C 1
ATOM 1354 O O . VAL A 1 176 ? -3.013 -5.083 -30.205 1.00 80.38 176 VAL A O 1
ATOM 1357 N N . ILE A 1 177 ? -0.975 -5.230 -29.309 1.00 69.38 177 ILE A N 1
ATOM 1358 C CA . ILE A 1 177 ? -1.446 -5.547 -27.947 1.00 69.38 177 ILE A CA 1
ATOM 1359 C C . ILE A 1 177 ? -2.277 -4.396 -27.357 1.00 69.38 177 ILE A C 1
ATOM 1361 O O . ILE A 1 177 ? -3.313 -4.644 -26.741 1.00 69.38 177 ILE A O 1
ATOM 1365 N N . LEU A 1 178 ? -1.859 -3.144 -27.567 1.00 64.44 178 LEU A N 1
ATOM 1366 C CA . LEU A 1 178 ? -2.591 -1.957 -27.110 1.00 64.44 178 LEU A CA 1
ATOM 1367 C C . LEU A 1 178 ? -3.904 -1.739 -27.876 1.00 64.44 178 LEU A C 1
ATOM 1369 O O . LEU A 1 178 ? -4.867 -1.249 -27.297 1.00 64.44 178 LEU A O 1
ATOM 1373 N N . LEU A 1 179 ? -3.963 -2.121 -29.155 1.00 67.69 179 LEU A N 1
ATOM 1374 C CA . LEU A 1 179 ? -5.187 -2.054 -29.958 1.00 67.69 179 LEU A CA 1
ATOM 1375 C C . LEU A 1 179 ? -6.165 -3.198 -29.649 1.00 67.69 179 LEU A C 1
ATOM 1377 O O . LEU A 1 179 ? -7.370 -3.009 -29.789 1.00 67.69 179 LEU A O 1
ATOM 1381 N N . ILE A 1 180 ? -5.671 -4.367 -29.222 1.00 79.62 180 ILE A N 1
ATOM 1382 C CA . ILE A 1 180 ? -6.510 -5.518 -28.841 1.00 79.62 180 ILE A CA 1
ATOM 1383 C C . ILE A 1 180 ? -7.094 -5.356 -27.428 1.00 79.62 180 ILE A C 1
ATOM 1385 O O . ILE A 1 180 ? -8.163 -5.894 -27.157 1.00 79.62 180 ILE A O 1
ATOM 1389 N N . ASN A 1 181 ? -6.449 -4.579 -26.550 1.00 49.09 181 ASN A N 1
ATOM 1390 C CA . ASN A 1 181 ? -6.977 -4.225 -25.231 1.00 49.09 181 ASN A CA 1
ATOM 1391 C C . ASN A 1 181 ? -7.363 -2.738 -25.178 1.00 49.09 181 ASN A C 1
ATOM 1393 O O . ASN A 1 181 ? -6.657 -1.955 -24.533 1.00 49.09 181 ASN A O 1
ATOM 1397 N N . PRO A 1 182 ? -8.475 -2.315 -25.814 1.00 46.88 182 PRO A N 1
ATOM 1398 C CA . PRO A 1 182 ? -9.035 -1.012 -25.507 1.00 46.88 182 PRO A CA 1
ATOM 1399 C C . PRO A 1 182 ? -9.359 -1.032 -24.017 1.00 46.88 182 PRO A C 1
ATOM 1401 O O . PRO A 1 182 ? -10.116 -1.885 -23.558 1.00 46.88 182 PRO A O 1
ATOM 1404 N N . THR A 1 183 ? -8.708 -0.144 -23.268 1.00 46.59 183 THR A N 1
ATOM 1405 C CA . THR A 1 183 ? -8.972 0.146 -21.859 1.00 46.59 183 THR A CA 1
ATOM 1406 C C . THR A 1 183 ? -10.465 0.036 -21.598 1.00 46.59 183 THR A C 1
ATOM 1408 O O . THR A 1 183 ? -11.227 0.927 -21.977 1.00 46.59 183 THR A O 1
ATOM 1411 N N . GLY A 1 184 ? -10.868 -1.089 -21.006 1.00 40.97 184 GLY A N 1
ATOM 1412 C CA . GLY A 1 184 ? -12.233 -1.299 -20.577 1.00 40.97 184 GLY A CA 1
ATOM 1413 C C . GLY A 1 184 ? -12.550 -0.188 -19.596 1.00 40.97 184 GLY A C 1
ATOM 1414 O O . GLY A 1 184 ? -11.845 -0.013 -18.600 1.00 40.97 184 GLY A O 1
ATOM 1415 N N . SER A 1 185 ? -13.573 0.598 -19.911 1.00 39.09 185 SER A N 1
ATOM 1416 C CA . SER A 1 185 ? -14.261 1.407 -18.922 1.00 39.09 185 SER A CA 1
ATOM 1417 C C . SER A 1 185 ? -14.569 0.494 -17.742 1.00 39.09 185 SER A C 1
ATOM 1419 O O . SER A 1 185 ? -15.308 -0.479 -17.887 1.00 39.09 185 SER A O 1
ATOM 1421 N N . VAL A 1 186 ? -13.932 0.763 -16.604 1.00 40.59 186 VAL A N 1
ATOM 1422 C CA . VAL A 1 186 ? -14.203 0.052 -15.357 1.00 40.59 186 VAL A CA 1
ATOM 1423 C C . VAL A 1 186 ? -15.589 0.491 -14.907 1.00 40.59 186 VAL A C 1
ATOM 1425 O O . VAL A 1 186 ? -15.751 1.475 -14.190 1.00 40.59 186 VAL A O 1
ATOM 1428 N N . GLU A 1 187 ? -16.599 -0.212 -15.403 1.00 39.62 187 GLU A N 1
ATOM 1429 C CA . GLU A 1 187 ? -17.938 -0.180 -14.850 1.00 39.62 187 GLU A CA 1
ATOM 1430 C C . GLU A 1 187 ? -17.892 -0.996 -13.561 1.00 39.62 187 GLU A C 1
ATOM 1432 O O . GLU A 1 187 ? -17.662 -2.207 -13.564 1.00 39.62 187 GLU A O 1
ATOM 1437 N N . VAL A 1 188 ? -17.994 -0.287 -12.437 1.00 42.62 188 VAL A N 1
ATOM 1438 C CA . VAL A 1 188 ? -18.053 -0.881 -11.104 1.00 42.62 188 VAL A CA 1
ATOM 1439 C C . VAL A 1 188 ? -19.383 -1.621 -11.004 1.00 42.62 188 VAL A C 1
ATOM 1441 O O . VAL A 1 188 ? -20.410 -1.030 -10.682 1.00 42.62 188 VAL A O 1
ATOM 1444 N N . GLN A 1 189 ? -19.363 -2.911 -11.330 1.00 31.36 189 GLN A N 1
ATOM 1445 C CA . GLN A 1 189 ? -20.488 -3.807 -11.091 1.00 31.36 189 GLN A CA 1
ATOM 1446 C C . GLN A 1 189 ? -20.711 -3.920 -9.570 1.00 31.36 189 GLN A C 1
ATOM 1448 O O . GLN A 1 189 ? -19.737 -4.098 -8.826 1.00 31.36 189 GLN A O 1
ATOM 1453 N N . PRO A 1 190 ? -21.960 -3.806 -9.084 1.00 45.47 190 PRO A N 1
ATOM 1454 C CA . PRO A 1 190 ? -22.276 -4.090 -7.696 1.00 45.47 190 PRO A CA 1
ATOM 1455 C C . PRO A 1 190 ? -21.955 -5.555 -7.407 1.00 45.47 190 PRO A C 1
ATOM 1457 O O . PRO A 1 190 ? -22.223 -6.438 -8.217 1.00 45.47 190 PRO A O 1
ATOM 1460 N N . ILE A 1 191 ? -21.344 -5.794 -6.252 1.00 40.44 191 ILE A N 1
ATOM 1461 C CA . ILE A 1 191 ? -20.903 -7.114 -5.807 1.00 40.44 191 ILE A CA 1
ATOM 1462 C C . ILE A 1 191 ? -22.140 -8.005 -5.631 1.00 40.44 191 ILE A C 1
ATOM 1464 O O . ILE A 1 191 ? -22.862 -7.907 -4.641 1.00 40.44 191 ILE A O 1
ATOM 1468 N N . GLU A 1 192 ? -22.392 -8.858 -6.620 1.00 43.72 192 GLU A N 1
ATOM 1469 C CA . GLU A 1 192 ? -23.356 -9.948 -6.549 1.00 43.72 192 GLU A CA 1
ATOM 1470 C C . GLU A 1 192 ? -22.735 -11.055 -5.690 1.00 43.72 192 GLU A C 1
ATOM 1472 O O . GLU A 1 192 ? -21.785 -11.738 -6.086 1.00 43.72 192 GLU A O 1
ATOM 1477 N N . ASN A 1 193 ? -23.220 -11.170 -4.453 1.00 47.50 193 ASN A N 1
ATOM 1478 C CA . ASN A 1 193 ? -22.774 -12.171 -3.493 1.00 47.50 193 ASN A CA 1
ATOM 1479 C C . ASN A 1 193 ? -23.087 -13.569 -4.035 1.00 47.50 193 ASN A C 1
ATOM 1481 O O . ASN A 1 193 ? -24.198 -14.077 -3.901 1.00 47.50 193 ASN A O 1
ATOM 1485 N N . THR A 1 194 ? -22.081 -14.192 -4.646 1.00 37.69 194 THR A N 1
ATOM 1486 C CA . THR A 1 194 ? -22.115 -15.600 -5.026 1.00 37.69 194 THR A CA 1
ATOM 1487 C C . THR A 1 194 ? -22.253 -16.428 -3.753 1.00 37.69 194 THR A C 1
ATOM 1489 O O . THR A 1 194 ? -21.346 -16.480 -2.922 1.00 37.69 194 THR A O 1
ATOM 1492 N N . SER A 1 195 ? -23.420 -17.045 -3.597 1.00 46.16 195 SER A N 1
ATOM 1493 C CA . SER A 1 195 ? -23.736 -18.012 -2.556 1.00 46.16 195 SER A CA 1
ATOM 1494 C C . SER A 1 195 ? -22.731 -19.163 -2.592 1.00 46.16 195 SER A C 1
ATOM 1496 O O . SER A 1 195 ? -22.774 -20.011 -3.487 1.00 46.16 195 SER A O 1
ATOM 1498 N N . ILE A 1 196 ? -21.829 -19.199 -1.613 1.00 40.84 196 ILE A N 1
ATOM 1499 C CA . ILE A 1 196 ? -21.052 -20.397 -1.313 1.00 40.84 196 ILE A CA 1
ATOM 1500 C C . ILE A 1 196 ? -22.041 -21.406 -0.735 1.00 40.84 196 ILE A C 1
ATOM 1502 O O . ILE A 1 196 ? -22.603 -21.201 0.340 1.00 40.84 196 ILE A O 1
ATOM 1506 N N . GLY A 1 197 ? -22.301 -22.455 -1.515 1.00 36.50 197 GLY A N 1
ATOM 1507 C CA . GLY A 1 197 ? -23.075 -23.608 -1.089 1.00 36.50 197 GLY A CA 1
ATOM 1508 C C . GLY A 1 197 ? -22.414 -24.262 0.118 1.00 36.50 197 GLY A C 1
ATOM 1509 O O . GLY A 1 197 ? -21.225 -24.575 0.100 1.00 36.50 197 GLY A O 1
ATOM 1510 N N . ASN A 1 198 ? -23.212 -24.447 1.165 1.00 45.19 198 ASN A N 1
ATOM 1511 C CA . ASN A 1 198 ? -22.867 -25.272 2.306 1.00 45.19 198 ASN A CA 1
ATOM 1512 C C . ASN A 1 198 ? -22.928 -26.741 1.873 1.00 45.19 198 ASN A C 1
ATOM 1514 O O . ASN A 1 198 ? -24.014 -27.250 1.591 1.00 45.19 198 ASN A O 1
ATOM 1518 N N . GLU A 1 199 ? -21.785 -27.424 1.858 1.00 37.97 199 GLU A N 1
ATOM 1519 C CA . GLU A 1 199 ? -21.770 -28.871 2.051 1.00 37.97 199 GLU A CA 1
ATOM 1520 C C . GLU A 1 199 ? -21.980 -29.151 3.542 1.00 37.97 199 GLU A C 1
ATOM 1522 O O . GLU A 1 199 ? -21.207 -28.751 4.414 1.00 37.97 199 GLU A O 1
ATOM 1527 N N . SER A 1 200 ? -23.115 -29.782 3.805 1.00 54.75 200 SER A N 1
ATOM 1528 C CA . SER A 1 200 ? -23.546 -30.361 5.064 1.00 54.75 200 SER A CA 1
ATOM 1529 C C . SER A 1 200 ? -22.908 -31.731 5.278 1.00 54.75 200 SER A C 1
ATOM 1531 O O . SER A 1 200 ? -23.030 -32.573 4.398 1.00 54.75 200 SER A O 1
ATOM 1533 N N . GLU A 1 201 ? -22.352 -31.968 6.465 1.00 39.56 201 GLU A N 1
ATOM 1534 C CA . GLU A 1 201 ? -22.353 -33.250 7.199 1.00 39.56 201 GLU A CA 1
ATOM 1535 C C . GLU A 1 201 ? -21.709 -32.951 8.570 1.00 39.56 201 GLU A C 1
ATOM 1537 O O . GLU A 1 201 ? -20.518 -32.686 8.673 1.00 39.56 201 GLU A O 1
ATOM 1542 N N . ALA A 1 202 ? -22.457 -32.676 9.642 1.00 42.19 202 ALA A N 1
ATOM 1543 C CA . ALA A 1 202 ? -23.258 -33.616 10.424 1.00 42.19 202 ALA A CA 1
ATOM 1544 C C . ALA A 1 202 ? -22.511 -34.926 10.709 1.00 42.19 202 ALA A C 1
ATOM 1546 O O . ALA A 1 202 ? -22.662 -35.891 9.972 1.00 42.19 202 ALA A O 1
ATOM 1547 N N . GLN A 1 203 ? -21.778 -34.977 11.826 1.00 37.25 203 GLN A N 1
ATOM 1548 C CA . GLN A 1 203 ? -21.720 -36.197 12.628 1.00 37.25 203 GLN A CA 1
ATOM 1549 C C . GLN A 1 203 ? -21.473 -35.897 14.110 1.00 37.25 203 GLN A C 1
ATOM 1551 O O . GLN A 1 203 ? -20.413 -35.479 14.568 1.00 37.25 203 GLN A O 1
ATOM 1556 N N . GLU A 1 204 ? -22.573 -36.100 14.814 1.00 44.44 204 GLU A N 1
ATOM 1557 C CA . GLU A 1 204 ? -22.784 -36.326 16.228 1.00 44.44 204 GLU A CA 1
ATOM 1558 C C . GLU A 1 204 ? -21.935 -37.507 16.733 1.00 44.44 204 GLU A C 1
ATOM 1560 O O . GLU A 1 204 ? -22.001 -38.604 16.184 1.00 44.44 204 GLU A O 1
ATOM 1565 N N . ALA A 1 205 ? -21.156 -37.304 17.797 1.00 36.16 205 ALA A N 1
ATOM 1566 C CA . ALA A 1 205 ? -20.691 -38.393 18.655 1.00 36.16 205 ALA A CA 1
ATOM 1567 C C . ALA A 1 205 ? -20.357 -37.858 20.053 1.00 36.16 205 ALA A C 1
ATOM 1569 O O . ALA A 1 205 ? -19.310 -37.261 20.305 1.00 36.16 205 ALA A O 1
ATOM 1570 N N . GLN A 1 206 ? -21.294 -38.084 20.970 1.00 47.09 206 GLN A N 1
ATOM 1571 C CA . GLN A 1 206 ? -21.072 -38.064 22.410 1.00 47.09 206 GLN A CA 1
ATOM 1572 C C . GLN A 1 206 ? -20.005 -39.104 22.783 1.00 47.09 206 GLN A C 1
ATOM 1574 O O . GLN A 1 206 ? -20.114 -40.241 22.337 1.00 47.09 206 GLN A O 1
ATOM 1579 N N . SER A 1 207 ? -19.078 -38.777 23.691 1.00 44.88 207 SER A N 1
ATOM 1580 C CA . SER A 1 207 ? -18.715 -39.693 24.785 1.00 44.88 207 SER A CA 1
ATOM 1581 C C . SER A 1 207 ? -17.740 -39.062 25.786 1.00 44.88 207 SER A C 1
ATOM 1583 O O . SER A 1 207 ? -16.594 -38.776 25.457 1.00 44.88 207 SER A O 1
ATOM 1585 N N . VAL A 1 208 ? -18.203 -39.008 27.038 1.00 44.25 208 VAL A N 1
ATOM 1586 C CA . VAL A 1 208 ? -17.447 -39.388 28.245 1.00 44.25 208 VAL A CA 1
ATOM 1587 C C . VAL A 1 208 ? -16.427 -38.380 28.804 1.00 44.25 208 VAL A C 1
ATOM 1589 O O . VAL A 1 208 ? -15.299 -38.221 28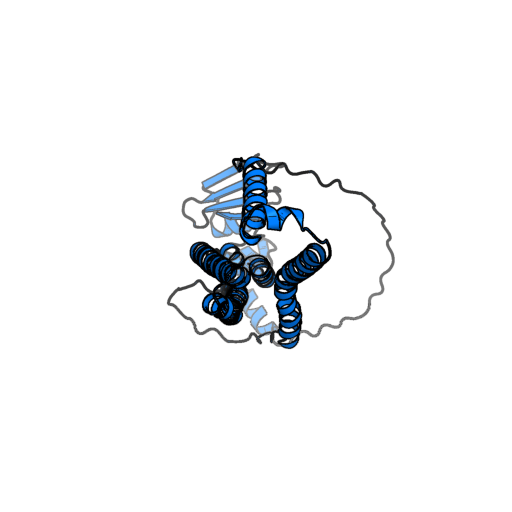.352 1.00 44.25 208 VAL A O 1
ATOM 1592 N N . ILE A 1 209 ? -16.867 -37.784 29.915 1.00 45.41 209 ILE A N 1
ATOM 1593 C CA . ILE A 1 209 ? -16.095 -37.125 30.975 1.00 45.41 209 ILE A CA 1
ATOM 1594 C C . ILE A 1 209 ? -15.027 -38.094 31.528 1.00 45.41 209 ILE A C 1
ATOM 1596 O O . ILE A 1 209 ? -15.336 -39.259 31.784 1.00 45.41 209 ILE A O 1
ATOM 1600 N N . PRO A 1 210 ? -13.818 -37.601 31.848 1.00 50.62 210 PRO A N 1
ATOM 1601 C CA . PRO A 1 210 ? -13.428 -37.676 33.249 1.00 50.62 210 PRO A CA 1
ATOM 1602 C C . PRO A 1 210 ? -12.975 -36.322 33.793 1.00 50.62 210 PRO A C 1
ATOM 1604 O O . PRO A 1 210 ? -12.026 -35.689 33.334 1.00 50.62 210 PRO A O 1
ATOM 1607 N N . THR A 1 211 ? -13.683 -35.939 34.846 1.00 49.84 211 THR A N 1
ATOM 1608 C CA . THR A 1 211 ? -13.326 -34.990 35.885 1.00 49.84 211 THR A CA 1
ATOM 1609 C C . THR A 1 211 ? -11.898 -35.250 36.351 1.00 49.84 211 THR A C 1
ATOM 1611 O O . THR A 1 211 ? -11.618 -36.300 36.925 1.00 49.84 211 THR A O 1
ATOM 1614 N N . ASN A 1 212 ? -11.000 -34.288 36.144 1.00 40.00 212 ASN A N 1
ATOM 1615 C CA . ASN A 1 212 ? -9.756 -34.227 36.898 1.00 40.00 212 ASN A CA 1
ATOM 1616 C C . ASN A 1 212 ? -9.285 -32.779 37.070 1.00 40.00 212 ASN A C 1
ATOM 1618 O O . ASN A 1 212 ? -8.766 -32.148 36.156 1.00 40.00 212 ASN A O 1
ATOM 1622 N N . THR A 1 213 ? -9.502 -32.291 38.290 1.00 49.72 213 THR A N 1
ATOM 1623 C CA . THR A 1 213 ? -8.538 -31.532 39.092 1.00 49.72 213 THR A CA 1
ATOM 1624 C C . THR A 1 213 ? -7.750 -30.447 38.357 1.00 49.72 213 THR A C 1
ATOM 1626 O O . THR A 1 213 ? -6.582 -30.619 38.019 1.00 49.72 213 THR A O 1
ATOM 1629 N N . GLN A 1 214 ? -8.354 -29.267 38.237 1.00 39.19 214 GLN A N 1
ATOM 1630 C CA . GLN A 1 214 ? -7.599 -28.017 38.275 1.00 39.19 214 GLN A CA 1
ATOM 1631 C C . GLN A 1 214 ? -8.000 -27.265 39.538 1.00 39.19 214 GLN A C 1
ATOM 1633 O O . GLN A 1 214 ? -8.972 -26.515 39.578 1.00 39.19 214 GLN A O 1
ATOM 1638 N N . GLN A 1 215 ? -7.253 -27.551 40.604 1.00 38.94 215 GLN A N 1
ATOM 1639 C CA . GLN A 1 215 ? -7.225 -26.722 41.795 1.00 38.94 215 GLN A CA 1
ATOM 1640 C C . GLN A 1 215 ? -6.784 -25.314 41.398 1.00 38.94 215 GLN A C 1
ATOM 1642 O O . GLN A 1 215 ? -5.764 -25.112 40.736 1.00 38.94 215 GLN A O 1
ATOM 1647 N N . ALA A 1 216 ? -7.610 -24.363 41.808 1.00 41.91 216 ALA A N 1
ATOM 1648 C CA . ALA A 1 216 ? -7.433 -22.945 41.627 1.00 41.91 216 ALA A CA 1
ATOM 1649 C C . ALA A 1 216 ? -6.146 -22.460 42.311 1.00 41.91 216 ALA A C 1
ATOM 1651 O O . ALA A 1 216 ? -6.020 -22.528 43.533 1.00 41.91 216 ALA A O 1
ATOM 1652 N N . LEU A 1 217 ? -5.227 -21.891 41.530 1.00 45.12 217 LEU A N 1
ATOM 1653 C CA . LEU A 1 217 ? -4.359 -20.835 42.038 1.00 45.12 217 LEU A CA 1
ATOM 1654 C C . LEU A 1 217 ? -5.169 -19.537 41.968 1.00 45.12 217 LEU A C 1
ATOM 1656 O O . LEU A 1 217 ? -5.219 -18.877 40.931 1.00 45.12 217 LEU A O 1
ATOM 1660 N N . GLN A 1 218 ? -5.847 -19.202 43.064 1.00 46.12 218 GLN A N 1
ATOM 1661 C CA . GLN A 1 218 ? -6.354 -17.850 43.258 1.00 46.12 218 GLN A CA 1
ATOM 1662 C C . GLN A 1 218 ? -5.175 -16.942 43.637 1.00 46.12 218 GLN A C 1
ATOM 1664 O O . GLN A 1 218 ? -4.436 -17.269 44.570 1.00 46.12 218 GLN A O 1
ATOM 1669 N N . PRO A 1 219 ? -4.960 -15.810 42.946 1.00 47.19 219 PRO A N 1
ATOM 1670 C CA . PRO A 1 219 ? -4.035 -14.799 43.424 1.00 47.19 219 PRO A CA 1
ATOM 1671 C C . PRO A 1 219 ? -4.624 -14.171 44.695 1.00 47.19 219 PRO A C 1
ATOM 1673 O O . PRO A 1 219 ? -5.658 -13.508 44.659 1.00 47.19 219 PRO A O 1
ATOM 1676 N N . THR A 1 220 ? -3.950 -14.367 45.826 1.00 47.97 220 THR A N 1
ATOM 1677 C CA . THR A 1 220 ? -4.314 -13.898 47.178 1.00 47.97 220 THR A CA 1
ATOM 1678 C C . THR A 1 220 ? -4.217 -12.373 47.362 1.00 47.97 220 THR A C 1
ATOM 1680 O O . THR A 1 220 ? -3.857 -11.895 48.432 1.00 47.97 220 THR A O 1
ATOM 1683 N N . GLY A 1 221 ? -4.501 -11.593 46.318 1.00 52.91 221 GLY A N 1
ATOM 1684 C CA . GLY A 1 221 ? -4.451 -10.129 46.331 1.00 52.91 221 GLY A CA 1
ATOM 1685 C C . GLY A 1 221 ? -5.739 -9.437 45.884 1.00 52.91 221 GLY A C 1
ATOM 1686 O O . GLY A 1 221 ? -5.759 -8.216 45.872 1.00 52.91 221 GLY A O 1
ATOM 1687 N N . GLN A 1 222 ? -6.790 -10.179 45.509 1.00 53.12 222 GLN A N 1
ATOM 1688 C CA . GLN A 1 222 ? -8.023 -9.596 44.958 1.00 53.12 222 GLN A CA 1
ATOM 1689 C C . GLN A 1 222 ? -9.168 -9.427 45.964 1.00 53.12 222 GLN A C 1
ATOM 1691 O O . GLN A 1 222 ? -10.080 -8.663 45.678 1.00 53.12 222 GLN A O 1
ATOM 1696 N N . SER A 1 223 ? -9.149 -10.081 47.134 1.00 58.03 223 SER A N 1
ATOM 1697 C CA . SER A 1 223 ? -10.337 -10.064 48.007 1.00 58.03 223 SER A CA 1
ATOM 1698 C C . SER A 1 223 ? -10.615 -8.685 48.609 1.00 58.03 223 SER A C 1
ATOM 1700 O O . SER A 1 223 ? -11.760 -8.271 48.648 1.00 58.03 223 SER A O 1
ATOM 1702 N N . ALA A 1 224 ? -9.584 -7.921 48.987 1.00 59.66 224 ALA A N 1
ATOM 1703 C CA . ALA A 1 224 ? -9.797 -6.594 49.571 1.00 59.66 224 ALA A CA 1
ATOM 1704 C C . ALA A 1 224 ? -10.309 -5.556 48.550 1.00 59.66 224 ALA A C 1
ATOM 1706 O O . ALA A 1 224 ? -11.127 -4.713 48.892 1.00 59.66 224 ALA A O 1
ATOM 1707 N N . GLU A 1 225 ? -9.857 -5.623 47.292 1.00 58.59 225 GLU A N 1
ATOM 1708 C CA . GLU A 1 225 ? -10.301 -4.692 46.240 1.00 58.59 225 GLU A CA 1
ATOM 1709 C C . GLU A 1 225 ? -11.688 -5.069 45.695 1.00 58.59 225 GLU A C 1
ATOM 1711 O O . GLU A 1 225 ? -12.441 -4.204 45.255 1.00 58.59 225 GLU A O 1
ATOM 1716 N N . GLN A 1 226 ? -12.054 -6.352 45.766 1.00 63.56 226 GLN A N 1
ATOM 1717 C CA . GLN A 1 226 ? -13.364 -6.839 45.347 1.00 63.56 226 GLN A CA 1
ATOM 1718 C C . GLN A 1 226 ? -14.459 -6.528 46.380 1.00 63.56 226 GLN A C 1
ATOM 1720 O O . GLN A 1 226 ? -15.556 -6.137 45.985 1.00 63.56 226 GLN A O 1
ATOM 1725 N N . ASP A 1 227 ? -14.138 -6.578 47.676 1.00 65.50 227 ASP A N 1
ATOM 1726 C CA . ASP A 1 227 ? -15.065 -6.197 48.750 1.00 65.50 227 ASP A CA 1
ATOM 1727 C C . ASP A 1 227 ? -15.378 -4.678 48.729 1.00 65.50 227 ASP A C 1
ATOM 1729 O O . ASP A 1 227 ? -16.534 -4.273 48.879 1.00 65.50 227 ASP A O 1
ATOM 1733 N N . ASP A 1 228 ? -14.381 -3.825 48.450 1.00 65.44 228 ASP A N 1
ATOM 1734 C CA . ASP A 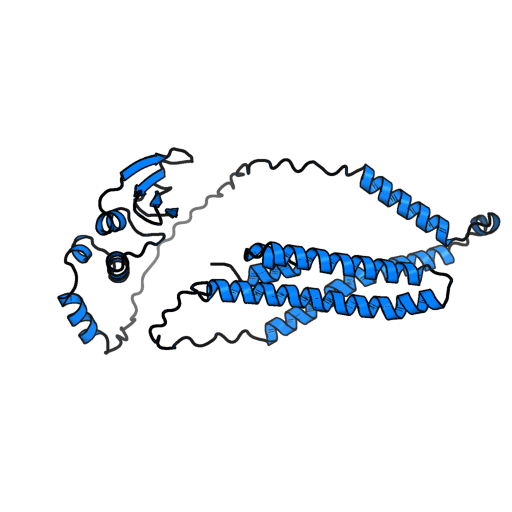1 228 ? -14.576 -2.370 48.283 1.00 65.44 228 ASP A CA 1
ATOM 1735 C C . ASP A 1 228 ? -15.342 -2.021 46.989 1.00 65.44 228 ASP A C 1
ATOM 1737 O O . ASP A 1 228 ? -16.116 -1.054 46.926 1.00 65.44 228 ASP A O 1
ATOM 1741 N N . TRP A 1 2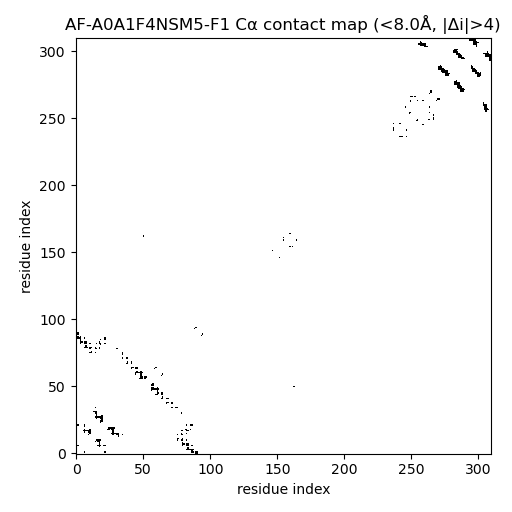29 ? -15.153 -2.826 45.941 1.00 63.69 229 TRP A N 1
ATOM 1742 C CA . TRP A 1 229 ? -15.884 -2.696 44.686 1.00 63.69 229 TRP A CA 1
ATOM 1743 C C . TRP A 1 229 ? -17.372 -3.022 44.862 1.00 63.69 229 TRP A C 1
ATOM 1745 O O . TRP A 1 229 ? -18.223 -2.253 44.416 1.00 63.69 229 TRP A O 1
ATOM 1755 N N . GLU A 1 230 ? -17.713 -4.100 45.570 1.00 64.81 230 GLU A N 1
ATOM 1756 C CA . GLU A 1 230 ? -19.104 -4.500 45.826 1.00 64.81 230 GLU A CA 1
ATOM 1757 C C . GLU A 1 230 ? -19.890 -3.468 46.655 1.00 64.81 230 GLU A C 1
ATOM 1759 O O . GLU A 1 230 ? -21.085 -3.278 46.424 1.00 64.81 230 GLU A O 1
ATOM 1764 N N . ALA A 1 231 ? -19.228 -2.725 47.548 1.00 66.44 231 ALA A N 1
ATOM 1765 C CA . ALA A 1 231 ? -19.864 -1.705 48.387 1.00 66.44 231 ALA A CA 1
ATOM 1766 C C . ALA A 1 231 ? -20.203 -0.387 47.657 1.00 66.44 231 ALA A C 1
ATOM 1768 O O . ALA A 1 231 ? -21.024 0.394 48.144 1.00 66.44 231 ALA A O 1
ATOM 1769 N N . SER A 1 232 ? -19.582 -0.118 46.505 1.00 64.31 232 SER A N 1
ATOM 1770 C CA . SER A 1 232 ? -19.700 1.159 45.776 1.00 64.31 232 SER A CA 1
ATOM 1771 C C . SER A 1 232 ? -20.435 1.054 44.435 1.00 64.31 232 SER A C 1
ATOM 1773 O O . SER A 1 232 ? -20.624 2.056 43.740 1.00 64.31 232 SER A O 1
ATOM 1775 N N . GLN A 1 233 ? -20.884 -0.147 44.066 1.00 63.16 233 GLN A N 1
ATOM 1776 C CA . GLN A 1 233 ? -21.519 -0.401 42.779 1.00 63.16 233 GLN A CA 1
ATOM 1777 C C . GLN A 1 233 ? -22.924 0.215 42.675 1.00 63.16 233 GLN A C 1
ATOM 1779 O O . GLN A 1 233 ? -23.748 0.069 43.582 1.00 63.16 233 GLN A O 1
ATOM 1784 N N . PRO A 1 234 ? -23.279 0.822 41.531 1.00 70.31 234 PRO A N 1
ATOM 1785 C CA . PRO A 1 234 ? -24.660 1.175 41.263 1.00 70.31 234 PRO A CA 1
ATOM 1786 C C . PRO A 1 234 ? -25.488 -0.104 41.094 1.00 70.31 234 PRO A C 1
ATOM 1788 O O . PRO A 1 234 ? -25.206 -0.939 40.233 1.00 70.31 234 PRO A O 1
ATOM 1791 N N . LEU A 1 235 ? -26.557 -0.211 41.891 1.00 78.25 235 LEU A N 1
ATOM 1792 C CA . LEU A 1 235 ? -27.554 -1.298 41.921 1.00 78.25 235 LEU A CA 1
ATOM 1793 C C . LEU A 1 235 ? -28.021 -1.769 40.523 1.00 78.25 235 LEU A C 1
ATOM 1795 O O . LEU A 1 235 ? -28.456 -2.905 40.340 1.00 78.25 235 LEU A O 1
ATOM 1799 N N . ILE A 1 236 ? -27.914 -0.879 39.535 1.00 82.69 236 ILE A N 1
ATOM 1800 C CA . ILE A 1 236 ? -28.243 -1.077 38.123 1.00 82.69 236 ILE A CA 1
ATOM 1801 C C . ILE A 1 236 ? -27.480 -2.245 37.483 1.00 82.69 236 ILE A C 1
ATOM 1803 O O . ILE A 1 236 ? -28.068 -2.961 36.678 1.00 82.69 236 ILE A O 1
ATOM 1807 N N . CYS A 1 237 ? -26.208 -2.479 37.808 1.00 86.50 237 CYS A N 1
ATOM 1808 C CA . CYS A 1 237 ? -25.425 -3.483 37.078 1.00 86.50 237 CYS A CA 1
ATOM 1809 C C . CYS A 1 237 ? -25.841 -4.923 37.408 1.00 86.50 237 CYS A C 1
ATOM 1811 O O . CYS A 1 237 ? -26.089 -5.725 36.504 1.00 86.50 237 CYS A O 1
ATOM 1813 N N . TRP A 1 238 ? -26.002 -5.231 38.696 1.00 81.00 238 TRP A N 1
ATOM 1814 C CA . TRP A 1 238 ? -26.411 -6.559 39.159 1.00 81.00 238 TRP A CA 1
ATOM 1815 C C . TRP A 1 238 ? -27.852 -6.896 38.788 1.00 81.00 238 TRP A C 1
ATOM 1817 O O . TRP A 1 238 ? -28.130 -8.019 38.372 1.00 81.00 238 TRP A O 1
ATOM 1827 N N . ALA A 1 239 ? -28.755 -5.913 38.845 1.00 87.94 239 ALA A N 1
ATOM 1828 C CA . ALA A 1 239 ? -30.153 -6.096 38.456 1.00 87.94 239 ALA A CA 1
ATOM 1829 C C . ALA A 1 239 ? -30.322 -6.532 36.987 1.00 87.94 239 ALA A C 1
ATOM 1831 O O . ALA A 1 239 ? -31.346 -7.108 36.625 1.00 87.94 239 ALA A O 1
ATOM 1832 N N . ASN A 1 240 ? -29.323 -6.263 36.140 1.00 90.12 240 ASN A N 1
ATOM 1833 C CA . ASN A 1 240 ? -29.347 -6.579 34.716 1.00 90.12 240 ASN A CA 1
ATOM 1834 C C . ASN A 1 240 ? -28.485 -7.789 34.321 1.00 90.12 240 ASN A C 1
ATOM 1836 O O . ASN A 1 240 ? -28.463 -8.140 33.143 1.00 90.12 240 ASN A O 1
ATOM 1840 N N . GLY A 1 241 ? -27.794 -8.432 35.271 1.00 93.81 241 GLY A N 1
ATOM 1841 C CA . GLY A 1 241 ? -26.945 -9.599 35.000 1.00 93.81 241 GLY A CA 1
ATOM 1842 C C . GLY A 1 241 ? -25.718 -9.295 34.133 1.00 93.81 241 GLY A C 1
ATOM 1843 O O . GLY A 1 241 ? -25.229 -10.176 33.429 1.00 93.81 241 GLY A O 1
ATOM 1844 N N . TRP A 1 242 ? -25.236 -8.050 34.130 1.00 93.81 242 TRP A N 1
ATOM 1845 C CA . TRP A 1 242 ? -24.079 -7.655 33.327 1.00 93.81 242 TRP A CA 1
ATOM 1846 C C . TRP A 1 242 ? -22.768 -8.102 33.963 1.00 93.81 242 TRP A C 1
ATOM 1848 O O . TRP A 1 242 ? -22.632 -8.134 35.186 1.00 93.81 242 TRP A O 1
ATOM 1858 N N . SER A 1 243 ? -21.771 -8.399 33.127 1.00 93.81 243 SER A N 1
ATOM 1859 C CA . SER A 1 243 ? -20.426 -8.653 33.634 1.00 93.81 243 SER A CA 1
ATOM 1860 C C . SER A 1 243 ? -19.855 -7.386 34.279 1.00 93.81 243 SER A C 1
ATOM 1862 O O . SER A 1 243 ? -20.166 -6.267 33.860 1.00 93.81 243 SER A O 1
ATOM 1864 N N . GLN A 1 244 ? -18.968 -7.547 35.266 1.00 91.12 244 GLN A N 1
ATOM 1865 C CA . GLN A 1 244 ? -18.281 -6.423 35.913 1.00 91.12 244 GLN A CA 1
ATOM 1866 C C . GLN A 1 244 ? -17.635 -5.478 34.887 1.00 91.12 244 GLN A C 1
ATOM 1868 O O . GLN A 1 244 ? -17.767 -4.260 34.977 1.00 91.12 244 GLN A O 1
ATOM 1873 N N . ARG A 1 245 ? -16.997 -6.046 33.858 1.00 93.81 245 ARG A N 1
ATOM 1874 C CA . ARG A 1 245 ? -16.341 -5.281 32.794 1.00 93.81 245 ARG A CA 1
ATOM 1875 C C . ARG A 1 245 ? -17.329 -4.450 31.977 1.00 93.81 245 ARG A C 1
ATOM 1877 O O . ARG A 1 245 ? -16.991 -3.338 31.579 1.00 93.81 245 ARG A O 1
ATOM 1884 N N . ASP A 1 246 ? -18.509 -4.986 31.685 1.00 95.12 246 ASP A N 1
ATOM 1885 C CA . ASP A 1 246 ? -19.517 -4.254 30.915 1.00 95.12 246 ASP A CA 1
ATOM 1886 C C . ASP A 1 246 ? -20.132 -3.145 31.763 1.00 95.12 246 ASP A C 1
ATOM 1888 O O . ASP A 1 246 ? -20.252 -2.020 31.290 1.00 95.12 246 ASP A O 1
ATOM 1892 N N . CYS A 1 247 ? -20.403 -3.420 33.042 1.00 93.94 247 CYS A N 1
ATOM 1893 C CA . CYS A 1 247 ? -20.830 -2.413 34.010 1.00 93.94 247 CYS A CA 1
ATOM 1894 C C . CYS A 1 247 ? -19.847 -1.232 34.075 1.00 93.94 247 CYS A C 1
ATOM 1896 O O . CYS A 1 247 ? -20.246 -0.084 33.892 1.00 93.94 247 CYS A O 1
ATOM 1898 N N . GLU A 1 248 ? -18.549 -1.504 34.243 1.00 92.75 248 GLU A N 1
ATOM 1899 C CA . GLU A 1 248 ? -17.499 -0.475 34.252 1.00 92.75 248 GLU A CA 1
ATOM 1900 C C . GLU A 1 248 ? -17.488 0.368 32.974 1.00 92.75 248 GLU A C 1
ATOM 1902 O O . GLU A 1 248 ? -17.248 1.574 33.016 1.00 92.75 248 GLU A O 1
ATOM 1907 N N . ARG A 1 249 ? -17.742 -0.253 31.817 1.00 94.94 249 ARG A N 1
ATOM 1908 C CA . ARG A 1 249 ? -17.791 0.453 30.532 1.00 94.94 249 ARG A CA 1
ATOM 1909 C C . ARG A 1 249 ? -19.034 1.326 30.400 1.00 94.94 249 ARG A C 1
ATOM 1911 O O . ARG A 1 249 ? -18.885 2.460 29.952 1.00 94.94 249 ARG A O 1
ATOM 1918 N N . VAL A 1 250 ? -20.205 0.834 30.813 1.00 94.50 250 VAL A N 1
ATOM 1919 C CA . VAL A 1 250 ? -21.460 1.607 30.814 1.00 94.50 250 VAL A CA 1
ATOM 1920 C C . VAL A 1 250 ? -21.330 2.823 31.725 1.00 94.50 250 VAL A C 1
ATOM 1922 O O . VAL A 1 250 ? -21.599 3.935 31.294 1.00 94.50 250 VAL A O 1
ATOM 1925 N N . LEU A 1 251 ? -20.827 2.644 32.950 1.00 90.81 251 LEU A N 1
ATOM 1926 C CA . LEU A 1 251 ? -20.630 3.747 33.900 1.00 90.81 251 LEU A CA 1
ATOM 1927 C C . LEU A 1 251 ? -19.581 4.765 33.441 1.00 90.81 251 LEU A C 1
ATOM 1929 O O . LEU A 1 251 ? -19.604 5.917 33.864 1.00 90.81 251 LEU A O 1
ATOM 1933 N N . ALA A 1 252 ? -18.659 4.347 32.575 1.00 93.25 252 ALA A N 1
ATOM 1934 C CA . ALA A 1 252 ? -17.671 5.219 31.957 1.00 93.25 252 ALA A CA 1
ATOM 1935 C C . ALA A 1 252 ? -18.153 5.858 30.639 1.00 93.25 252 ALA A C 1
ATOM 1937 O O . ALA A 1 252 ? -17.319 6.426 29.928 1.00 93.25 252 ALA A O 1
ATOM 1938 N N . ASN A 1 253 ? -19.444 5.743 30.288 1.00 93.94 253 ASN A N 1
ATOM 1939 C CA . ASN A 1 253 ? -20.040 6.231 29.036 1.00 93.94 253 ASN A CA 1
ATOM 1940 C C . ASN A 1 253 ? -19.272 5.758 27.789 1.00 93.94 253 ASN A C 1
ATOM 1942 O O . ASN A 1 253 ? -19.041 6.506 26.834 1.00 93.94 253 ASN A O 1
ATOM 1946 N N . LYS A 1 254 ? -18.780 4.514 27.819 1.00 95.94 254 LYS A N 1
ATOM 1947 C CA . LYS A 1 254 ? -18.065 3.915 26.691 1.00 95.94 254 LYS A CA 1
ATOM 1948 C C . LYS A 1 254 ? -19.034 3.155 25.810 1.00 95.94 254 LYS A C 1
ATOM 1950 O O . LYS A 1 254 ? -19.837 2.368 26.286 1.00 95.94 254 LYS A O 1
ATOM 1955 N N . VAL A 1 255 ? -18.845 3.314 24.510 1.00 96.25 255 VAL A N 1
ATOM 1956 C CA . VAL A 1 255 ? -19.552 2.574 23.469 1.00 96.25 255 VAL A CA 1
ATOM 1957 C C . VAL A 1 255 ? -18.631 1.509 22.880 1.00 96.25 255 VAL A C 1
ATOM 1959 O O . VAL A 1 255 ? -17.438 1.763 22.688 1.00 96.25 255 VAL A O 1
ATOM 1962 N N . TRP A 1 256 ? -19.159 0.319 22.585 1.00 97.69 256 TRP A N 1
ATOM 1963 C CA . TRP A 1 256 ? -18.411 -0.744 21.911 1.00 97.69 256 TRP A CA 1
ATOM 1964 C C . TRP A 1 256 ? -19.329 -1.696 21.132 1.00 97.69 256 TRP A C 1
ATOM 1966 O O . TRP A 1 256 ? -20.511 -1.819 21.432 1.00 97.69 256 TRP A O 1
ATOM 1976 N N . ILE A 1 257 ? -18.757 -2.400 20.150 1.00 97.56 257 ILE A N 1
ATOM 1977 C CA . ILE A 1 257 ? -19.439 -3.484 19.425 1.00 97.56 257 ILE A CA 1
ATOM 1978 C C . ILE A 1 257 ? -19.606 -4.690 20.347 1.00 97.56 257 ILE A C 1
ATOM 1980 O O . ILE A 1 257 ? -18.634 -5.114 20.978 1.00 97.56 257 ILE A O 1
ATOM 1984 N N . GLY A 1 258 ? -20.816 -5.237 20.420 1.00 96.88 258 GLY A N 1
ATOM 1985 C CA . GLY A 1 258 ? -21.191 -6.293 21.357 1.00 96.88 258 GLY A CA 1
ATOM 1986 C C . GLY A 1 258 ? -21.905 -5.795 22.619 1.00 96.88 258 GLY A C 1
ATOM 1987 O O . GLY A 1 258 ? -22.226 -6.606 23.484 1.00 96.88 258 GLY A O 1
ATOM 1988 N N . MET A 1 259 ? -22.130 -4.484 22.775 1.00 97.56 259 MET A N 1
ATOM 1989 C CA . MET A 1 259 ? -22.973 -3.976 23.863 1.00 97.56 259 MET A CA 1
ATOM 1990 C C . MET A 1 259 ? -24.453 -4.207 23.550 1.00 97.56 259 MET A C 1
ATOM 1992 O O . MET A 1 259 ? -24.855 -4.145 22.392 1.00 97.56 259 MET A O 1
ATOM 1996 N N . THR A 1 260 ? -25.274 -4.442 24.571 1.00 97.81 260 THR A N 1
ATOM 1997 C CA . THR A 1 260 ? -26.718 -4.655 24.368 1.00 97.81 260 THR A CA 1
ATOM 1998 C C . THR A 1 260 ? -27.479 -3.330 24.272 1.00 97.81 260 THR A C 1
ATOM 2000 O O . THR A 1 260 ? -27.081 -2.331 24.876 1.00 97.81 260 THR A O 1
ATOM 2003 N N . TYR A 1 261 ? -28.631 -3.321 23.600 1.00 97.44 261 TYR A N 1
ATOM 2004 C CA . TYR A 1 261 ? -29.545 -2.174 23.539 1.00 97.44 261 TYR A CA 1
ATOM 2005 C C . TYR A 1 261 ? -29.899 -1.641 24.936 1.00 97.44 261 TYR A C 1
ATOM 2007 O O . TYR A 1 261 ? -29.891 -0.437 25.181 1.00 97.44 261 TYR A O 1
ATOM 2015 N N . LYS A 1 262 ? -30.106 -2.542 25.905 1.00 97.06 262 LYS A N 1
ATOM 2016 C CA . LYS A 1 262 ? -30.408 -2.171 27.294 1.00 97.06 262 LYS A CA 1
ATOM 2017 C C . LYS A 1 262 ? -29.277 -1.369 27.943 1.00 97.06 262 LYS A C 1
ATOM 2019 O O . LYS A 1 262 ? -29.551 -0.432 28.695 1.00 97.06 262 LYS A O 1
ATOM 2024 N N . MET A 1 263 ? -28.022 -1.717 27.647 1.00 96.81 263 MET A N 1
ATOM 2025 C CA . MET A 1 263 ? -26.852 -0.970 28.120 1.00 96.81 263 MET A CA 1
ATOM 2026 C C . MET A 1 263 ? -26.841 0.449 27.541 1.00 96.81 263 MET A C 1
ATOM 2028 O O . MET A 1 263 ? -26.675 1.396 28.307 1.00 96.81 263 MET A O 1
ATOM 2032 N N . LEU A 1 264 ? -27.109 0.607 26.237 1.00 96.56 264 LEU A N 1
ATOM 2033 C CA . LEU A 1 264 ? -27.228 1.925 25.594 1.00 96.56 264 LEU A CA 1
ATOM 2034 C C . LEU A 1 264 ? -28.320 2.773 26.245 1.00 96.56 264 LEU A C 1
ATOM 2036 O O . LEU A 1 264 ? -28.067 3.907 26.645 1.00 96.56 264 LEU A O 1
ATOM 2040 N N . THR A 1 265 ? -29.520 2.215 26.417 1.00 96.38 265 THR A N 1
ATOM 2041 C CA . THR A 1 265 ? -30.644 2.982 26.973 1.00 96.38 265 THR A CA 1
ATOM 2042 C C . THR A 1 265 ? -30.475 3.329 28.447 1.00 96.38 265 THR A C 1
ATOM 2044 O O . THR A 1 265 ? -31.058 4.295 28.927 1.00 96.38 265 THR A O 1
ATOM 2047 N N . THR A 1 266 ? -29.675 2.552 29.180 1.00 93.69 266 THR A N 1
ATOM 2048 C CA . THR A 1 266 ? -29.363 2.846 30.584 1.00 93.69 266 THR A CA 1
ATOM 2049 C C . THR A 1 266 ? -28.433 4.051 30.701 1.00 93.69 266 THR A C 1
ATOM 2051 O O . THR A 1 266 ? -28.574 4.839 31.630 1.00 93.69 266 THR A O 1
ATOM 2054 N N . GLU A 1 267 ? -27.504 4.208 29.757 1.00 92.06 267 GLU A N 1
ATOM 2055 C CA . GLU A 1 267 ? -26.577 5.342 29.708 1.00 92.06 267 GLU A CA 1
ATOM 2056 C C . GLU A 1 267 ? -27.240 6.603 29.131 1.00 92.06 267 GLU A C 1
ATOM 2058 O O . GLU A 1 267 ? -27.062 7.699 29.659 1.00 92.06 267 GLU A O 1
ATOM 2063 N N . ARG A 1 268 ? -28.014 6.452 28.049 1.00 94.88 268 ARG A N 1
ATOM 2064 C CA . ARG A 1 268 ? -28.462 7.568 27.194 1.00 94.88 268 ARG A CA 1
ATOM 2065 C C . ARG A 1 268 ? -29.958 7.862 27.251 1.00 94.88 268 ARG A C 1
ATOM 2067 O O . ARG A 1 268 ? -30.414 8.823 26.642 1.00 94.88 268 ARG A O 1
ATOM 2074 N N . GLY A 1 269 ? -30.739 7.043 27.951 1.00 96.12 269 GLY A N 1
ATOM 2075 C CA . GLY A 1 269 ? -32.198 7.078 27.856 1.00 96.12 269 GLY A CA 1
ATOM 2076 C C . GLY A 1 269 ? -32.712 6.444 26.559 1.00 96.12 269 GLY A C 1
ATOM 2077 O O . GLY A 1 269 ? -31.991 5.725 25.874 1.00 96.12 269 GLY A O 1
ATOM 2078 N N . GLN A 1 270 ? -33.983 6.668 26.228 1.00 97.81 270 GLN A N 1
ATOM 2079 C CA . GLN A 1 270 ? -34.570 6.139 24.990 1.00 97.81 270 GLN A CA 1
ATOM 2080 C C . GLN A 1 270 ? -34.003 6.867 23.758 1.00 97.81 270 GLN A C 1
ATOM 2082 O O . GLN A 1 270 ? -33.697 8.054 23.872 1.00 97.81 270 GLN A O 1
ATOM 2087 N N . PRO A 1 271 ? -33.857 6.189 22.606 1.00 97.69 271 PRO A N 1
ATOM 2088 C CA . PRO A 1 271 ? -33.444 6.841 21.367 1.00 97.69 271 PRO A CA 1
ATOM 2089 C C . PRO A 1 271 ? -34.511 7.819 20.871 1.00 97.69 271 PRO A C 1
ATOM 2091 O O . PRO A 1 271 ? -35.708 7.588 21.044 1.00 97.69 271 PRO A O 1
ATOM 2094 N N . ASP A 1 272 ? -34.071 8.870 20.181 1.00 98.19 272 ASP A N 1
ATOM 2095 C CA . ASP A 1 272 ? -34.951 9.821 19.492 1.00 98.19 272 ASP A CA 1
ATOM 2096 C C . ASP A 1 272 ? -35.668 9.162 18.304 1.00 98.19 272 ASP A C 1
ATOM 2098 O O . ASP A 1 272 ? -36.773 9.551 17.927 1.00 98.19 272 ASP A O 1
ATOM 2102 N N . SER A 1 273 ? -35.036 8.147 17.707 1.00 97.25 273 SER A N 1
ATOM 2103 C CA . SER A 1 273 ? -35.581 7.374 16.593 1.00 97.25 273 SER A CA 1
ATOM 2104 C C . SER A 1 273 ? -35.181 5.903 16.698 1.00 97.25 273 SER A C 1
ATOM 2106 O O . SER A 1 273 ? -34.002 5.588 16.847 1.00 97.25 273 SER A O 1
ATOM 2108 N N . ALA A 1 274 ? -36.156 5.003 16.552 1.00 97.25 274 ALA A N 1
ATOM 2109 C CA . ALA A 1 274 ? -35.959 3.556 16.503 1.00 97.25 274 ALA A CA 1
ATOM 2110 C C . ALA A 1 274 ? -36.715 2.982 15.299 1.00 97.25 274 ALA A C 1
ATOM 2112 O O . ALA A 1 274 ? -37.939 2.855 15.340 1.00 97.25 274 ALA A O 1
ATOM 2113 N N . ASN A 1 275 ? -35.993 2.660 14.227 1.00 96.12 275 ASN A N 1
ATOM 2114 C CA . ASN A 1 275 ? -36.593 2.219 12.970 1.00 96.12 275 ASN A CA 1
ATOM 2115 C C . ASN A 1 275 ? -36.125 0.802 12.622 1.00 96.12 275 ASN A C 1
ATOM 2117 O O . ASN A 1 275 ? -34.914 0.561 12.613 1.00 96.12 275 ASN A O 1
ATOM 2121 N N . PRO A 1 276 ? -37.043 -0.121 12.289 1.00 94.50 276 PRO A N 1
ATOM 2122 C CA . PRO A 1 276 ? -36.663 -1.359 11.635 1.00 94.50 276 PRO A CA 1
ATOM 2123 C C . PRO A 1 276 ? -36.271 -1.052 10.181 1.00 94.50 276 PRO A C 1
ATOM 2125 O O . PRO A 1 276 ? -37.065 -0.526 9.399 1.00 94.50 276 PRO A O 1
ATOM 2128 N N . SER A 1 277 ? -35.033 -1.364 9.824 1.00 83.06 277 SER A N 1
ATOM 2129 C CA . SER A 1 277 ? -34.536 -1.418 8.455 1.00 83.06 277 SER A CA 1
ATOM 2130 C C . SER A 1 277 ? -34.829 -2.802 7.877 1.00 83.06 277 SER A C 1
ATOM 2132 O O . SER A 1 277 ? -34.591 -3.826 8.515 1.00 83.06 277 SER A O 1
ATOM 2134 N N . ASN A 1 278 ? -35.348 -2.840 6.651 1.00 79.69 278 ASN A N 1
ATOM 2135 C CA . ASN A 1 278 ? -35.455 -4.062 5.851 1.00 79.69 278 ASN A CA 1
ATOM 2136 C C . ASN A 1 278 ? -34.411 -4.100 4.722 1.00 79.69 278 ASN A C 1
ATOM 2138 O O . ASN A 1 278 ? -34.582 -4.833 3.745 1.00 79.69 278 ASN A O 1
ATOM 2142 N N . TYR A 1 279 ? -33.354 -3.291 4.820 1.00 68.88 279 TYR A N 1
ATOM 2143 C CA . TYR A 1 279 ? -32.267 -3.272 3.847 1.00 68.88 279 TYR A CA 1
ATOM 2144 C C . TYR A 1 279 ? -31.326 -4.463 4.075 1.00 68.88 279 TYR A C 1
ATOM 2146 O O . TYR A 1 279 ? -30.191 -4.294 4.491 1.00 68.88 279 TYR A O 1
ATOM 2154 N N . GLY A 1 280 ? -31.784 -5.684 3.790 1.00 68.38 280 GLY A N 1
ATOM 2155 C CA . GLY A 1 280 ? -30.975 -6.889 3.985 1.00 68.38 280 GLY A CA 1
ATOM 2156 C C . GLY A 1 280 ? -31.790 -8.181 4.036 1.00 68.38 280 GLY A C 1
ATOM 2157 O O . GLY A 1 280 ? -32.988 -8.195 3.760 1.00 68.38 280 GLY A O 1
ATOM 2158 N N . GLN A 1 281 ? -31.134 -9.293 4.390 1.00 70.31 281 GLN A N 1
ATOM 2159 C CA . GLN A 1 281 ? -31.784 -10.594 4.626 1.00 70.31 281 GLN A CA 1
ATOM 2160 C C . GLN A 1 281 ? -32.260 -10.746 6.080 1.00 70.31 281 GLN A C 1
ATOM 2162 O O . GLN A 1 281 ? -31.988 -11.749 6.735 1.00 70.31 281 GLN A O 1
ATOM 2167 N N . GLY A 1 282 ? -32.962 -9.746 6.606 1.00 82.38 282 GLY A N 1
ATOM 2168 C CA . GLY A 1 282 ? -33.412 -9.756 7.992 1.00 82.38 282 GLY A CA 1
ATOM 2169 C C . GLY A 1 282 ? -34.090 -8.458 8.401 1.00 82.38 282 GLY A C 1
ATOM 2170 O O . GLY A 1 282 ? -34.099 -7.482 7.653 1.00 82.38 282 GLY A O 1
ATOM 2171 N N . ALA A 1 283 ? -34.691 -8.477 9.589 1.00 86.19 283 ALA A N 1
ATOM 2172 C CA . ALA A 1 283 ? -35.093 -7.260 10.272 1.00 86.19 283 ALA A CA 1
ATOM 2173 C C . ALA A 1 283 ? -33.857 -6.709 10.985 1.00 86.19 283 ALA A C 1
ATOM 2175 O O . ALA A 1 283 ? -33.369 -7.333 11.922 1.00 86.19 283 ALA A O 1
ATOM 2176 N N . GLU A 1 284 ? -33.356 -5.571 10.525 1.00 94.31 284 GLU A N 1
ATOM 2177 C CA . GLU A 1 284 ? -32.260 -4.859 11.173 1.00 94.31 284 GLU A CA 1
ATOM 2178 C C . GLU A 1 284 ? -32.850 -3.712 11.995 1.00 94.31 284 GLU A C 1
ATOM 2180 O O . GLU A 1 284 ? -33.807 -3.068 11.562 1.00 94.31 284 GLU A O 1
ATOM 2185 N N . TRP A 1 285 ? -32.305 -3.414 13.169 1.00 96.88 285 TRP A N 1
ATOM 2186 C CA . TRP A 1 285 ? -32.726 -2.256 13.956 1.00 96.88 285 TRP A CA 1
ATOM 2187 C C . TRP A 1 285 ? -31.708 -1.136 13.880 1.00 96.88 285 TRP A C 1
ATOM 2189 O O . TRP A 1 285 ? -30.505 -1.352 14.004 1.00 96.88 285 TRP A O 1
ATOM 2199 N N . GLN A 1 286 ? -32.220 0.083 13.728 1.00 97.06 286 GLN A N 1
ATOM 2200 C CA . GLN A 1 286 ? -31.449 1.308 13.845 1.00 97.06 286 GLN A CA 1
ATOM 2201 C C . GLN A 1 286 ? -31.983 2.142 15.011 1.00 97.06 286 GLN A C 1
ATOM 2203 O O . GLN A 1 286 ? -33.145 2.558 14.998 1.00 97.06 286 GLN A O 1
ATOM 2208 N N . TRP A 1 287 ? -31.124 2.434 15.988 1.00 97.94 287 TRP A N 1
ATOM 2209 C CA . TRP A 1 287 ? -31.427 3.315 17.120 1.00 97.94 287 TRP A CA 1
ATOM 2210 C C . TRP A 1 287 ? -30.555 4.566 17.053 1.00 97.94 287 TRP A C 1
ATOM 2212 O O . TRP A 1 287 ? -29.330 4.452 17.042 1.00 97.94 287 TRP A O 1
ATOM 2222 N N . CYS A 1 288 ? -31.162 5.751 17.018 1.00 97.81 288 CYS A N 1
ATOM 2223 C CA . CYS A 1 288 ? -30.448 7.018 16.883 1.00 97.81 288 CYS A CA 1
ATOM 2224 C C . CYS A 1 288 ? -30.760 7.994 18.025 1.00 97.81 288 CYS A C 1
ATOM 2226 O O . CYS A 1 288 ? -31.920 8.179 18.389 1.00 97.81 288 CYS A O 1
ATOM 2228 N N . TRP A 1 289 ? -29.710 8.650 18.520 1.00 98.06 289 TRP A N 1
ATOM 2229 C CA . TRP A 1 289 ? -29.724 9.779 19.449 1.00 98.06 289 TRP A CA 1
ATOM 2230 C C . TRP A 1 289 ? -29.078 10.986 18.771 1.00 98.06 289 TRP A C 1
ATOM 2232 O O . TRP A 1 289 ? -27.898 10.939 18.414 1.00 98.06 289 TRP A O 1
ATOM 2242 N N . PHE A 1 290 ? -29.819 12.073 18.590 1.00 96.75 290 PHE A N 1
ATOM 2243 C CA . PHE A 1 290 ? -29.351 13.226 17.816 1.00 96.75 290 PHE A CA 1
ATOM 2244 C C . PHE A 1 290 ? -28.308 14.071 18.555 1.00 96.75 290 PHE A C 1
ATOM 2246 O O . PHE A 1 290 ? -27.472 14.700 17.909 1.00 96.75 290 PHE A O 1
ATOM 2253 N N . ASP A 1 291 ? -28.295 14.010 19.888 1.00 96.31 291 ASP A N 1
ATOM 2254 C CA . ASP A 1 291 ? -27.385 14.789 20.739 1.00 96.31 291 ASP A CA 1
ATOM 2255 C C . ASP A 1 291 ? -26.094 14.042 21.131 1.00 96.31 291 ASP A C 1
ATOM 2257 O O . ASP A 1 291 ? -25.284 14.550 21.910 1.00 96.31 291 ASP A O 1
ATOM 2261 N N . TYR A 1 292 ? -25.872 12.834 20.602 1.00 95.00 292 TYR A N 1
ATOM 2262 C CA . TYR A 1 292 ? -24.731 11.988 20.965 1.00 95.00 292 TYR A CA 1
ATOM 2263 C C . TYR A 1 292 ? -23.797 11.716 19.780 1.00 95.00 292 TYR A C 1
ATOM 2265 O O . TYR A 1 292 ? -24.181 11.752 18.616 1.00 95.00 292 TYR A O 1
ATOM 2273 N N . THR A 1 293 ? -22.529 11.417 20.076 1.00 93.81 293 THR A N 1
ATOM 2274 C CA . THR A 1 293 ? -21.557 10.906 19.095 1.00 93.81 293 THR A CA 1
ATOM 2275 C C . THR A 1 293 ? -20.876 9.660 19.671 1.00 93.81 293 THR A C 1
ATOM 2277 O O . THR A 1 293 ? -20.260 9.760 20.736 1.00 93.81 293 THR A O 1
ATOM 2280 N N . PRO A 1 294 ? -20.958 8.484 19.018 1.00 96.12 294 PRO A N 1
ATOM 2281 C CA . PRO A 1 294 ? -21.746 8.185 17.813 1.00 96.12 294 PRO A CA 1
ATOM 2282 C C . PRO A 1 294 ? -23.252 8.357 18.059 1.00 96.12 294 PRO A C 1
ATOM 2284 O O . PRO A 1 294 ? -23.709 8.206 19.202 1.00 96.12 294 PRO A O 1
ATOM 2287 N N . SER A 1 295 ? -23.987 8.720 17.007 1.00 96.69 295 SER A N 1
ATOM 2288 C CA . SER A 1 295 ? -25.409 9.064 17.083 1.00 96.69 295 SER A CA 1
ATOM 2289 C C . SER A 1 295 ? -26.297 7.869 16.779 1.00 96.69 295 SER A C 1
ATOM 2291 O O . SER A 1 295 ? -27.325 7.722 17.429 1.00 96.69 295 SER A O 1
ATOM 2293 N N . CYS A 1 296 ? -25.905 6.985 15.859 1.00 97.56 296 CYS A N 1
ATOM 2294 C CA . CYS A 1 296 ? -26.741 5.867 15.422 1.00 97.56 296 CYS A CA 1
ATOM 2295 C C . CYS A 1 296 ? -26.064 4.511 15.626 1.00 97.56 296 CYS A C 1
ATOM 2297 O O . CYS A 1 296 ? -24.876 4.342 15.359 1.00 97.56 296 CYS A O 1
ATOM 2299 N N . PHE A 1 297 ? -26.858 3.531 16.041 1.00 97.69 297 PHE A N 1
ATOM 2300 C CA . PHE A 1 297 ? -26.461 2.164 16.358 1.00 97.69 297 PHE A CA 1
ATOM 2301 C C . PHE A 1 297 ? -27.266 1.176 15.530 1.00 97.69 297 PHE A C 1
ATOM 2303 O O . PHE A 1 297 ? -28.450 1.416 15.292 1.00 97.69 297 PHE A O 1
ATOM 2310 N N . TYR A 1 298 ? -26.624 0.084 15.123 1.00 96.56 298 TYR A N 1
ATOM 2311 C CA . TYR A 1 298 ? -27.194 -0.918 14.227 1.00 96.56 298 TYR A CA 1
ATOM 2312 C C . TYR A 1 298 ? -27.087 -2.317 14.838 1.00 96.56 298 TYR A C 1
ATOM 2314 O O . TYR A 1 298 ? -26.021 -2.692 15.336 1.00 96.56 298 TYR A O 1
ATOM 2322 N N . ASP A 1 299 ? -28.183 -3.062 14.757 1.00 96.81 299 ASP A N 1
ATOM 2323 C CA . ASP A 1 299 ? -28.326 -4.481 15.100 1.00 96.81 299 ASP A CA 1
ATOM 2324 C C . ASP A 1 299 ? -28.829 -5.198 13.836 1.00 96.81 299 ASP A C 1
ATOM 2326 O O . ASP A 1 299 ? -29.946 -4.940 13.382 1.00 96.81 299 ASP A O 1
ATOM 2330 N N . HIS A 1 300 ? -27.991 -6.031 13.216 1.00 94.81 300 HIS A N 1
ATOM 2331 C CA . HIS A 1 300 ? -28.282 -6.639 11.911 1.00 94.81 300 HIS A CA 1
ATOM 2332 C C . HIS A 1 300 ? -29.056 -7.957 12.017 1.00 94.81 300 HIS A C 1
ATOM 2334 O O . HIS A 1 300 ? -29.530 -8.475 11.004 1.00 94.81 300 HIS A O 1
ATOM 2340 N N . ASN A 1 301 ? -29.157 -8.546 13.208 1.00 93.31 301 ASN A N 1
ATOM 2341 C CA . ASN A 1 301 ? -29.747 -9.870 13.414 1.00 93.31 301 ASN A CA 1
ATOM 2342 C C . ASN A 1 301 ? -30.904 -9.870 14.432 1.00 93.31 301 ASN A C 1
ATOM 2344 O O . ASN A 1 301 ? -31.471 -10.933 14.697 1.00 93.31 301 ASN A O 1
ATOM 2348 N N . ASN A 1 302 ? -31.292 -8.696 14.940 1.00 94.75 302 ASN A N 1
ATOM 2349 C CA . ASN A 1 302 ? -32.360 -8.480 15.913 1.00 94.75 302 ASN A CA 1
ATOM 2350 C C . ASN A 1 302 ? -32.151 -9.285 17.211 1.00 94.75 302 ASN A C 1
ATOM 2352 O O . ASN A 1 302 ? -33.112 -9.792 17.799 1.00 94.75 302 ASN A O 1
ATOM 2356 N N . ASP A 1 303 ? -30.899 -9.438 17.653 1.00 95.44 303 ASP A N 1
ATOM 2357 C CA . ASP A 1 303 ? -30.555 -10.068 18.934 1.00 95.44 303 ASP A CA 1
ATOM 2358 C C . ASP A 1 303 ? -30.432 -9.054 20.090 1.00 95.44 303 ASP A C 1
ATOM 2360 O O . ASP A 1 303 ? -30.223 -9.430 21.250 1.00 95.44 303 ASP A O 1
ATOM 2364 N N . GLY A 1 304 ? -30.628 -7.765 19.798 1.00 96.38 304 GLY A N 1
ATOM 2365 C CA . GLY A 1 304 ? -30.501 -6.668 20.744 1.00 96.38 304 GLY A CA 1
ATOM 2366 C C . GLY A 1 304 ? -29.050 -6.298 21.046 1.00 96.38 304 GLY A C 1
ATOM 2367 O O . GLY A 1 304 ? -28.810 -5.633 22.061 1.00 96.38 304 GLY A O 1
ATOM 2368 N N . VAL A 1 305 ? -28.086 -6.725 20.228 1.00 96.94 305 VAL A N 1
ATOM 2369 C CA . VAL A 1 305 ? -26.655 -6.445 20.356 1.00 96.94 305 VAL A CA 1
ATOM 2370 C C . VAL A 1 305 ? -26.204 -5.500 19.242 1.00 96.94 305 VAL A C 1
ATOM 2372 O O . VAL A 1 305 ? -26.586 -5.599 18.086 1.00 96.94 305 VAL A O 1
ATOM 2375 N N . VAL A 1 306 ? -25.373 -4.526 19.605 1.00 97.38 306 VAL A N 1
ATOM 2376 C CA . VAL A 1 306 ? -24.826 -3.551 18.658 1.00 97.38 306 VAL A CA 1
ATOM 2377 C C . VAL A 1 306 ? -23.714 -4.189 17.827 1.00 97.38 306 VAL A C 1
ATOM 2379 O O . VAL A 1 306 ? -22.648 -4.511 18.363 1.00 97.38 306 VAL A O 1
ATOM 2382 N N . ASP A 1 307 ? -23.909 -4.245 16.514 1.00 96.38 307 ASP A N 1
ATOM 2383 C CA . ASP A 1 307 ? -22.934 -4.737 15.532 1.00 96.38 307 ASP A CA 1
ATOM 2384 C C . ASP A 1 307 ? -22.103 -3.621 14.897 1.00 96.38 307 ASP A C 1
ATOM 2386 O O . ASP A 1 307 ? -20.940 -3.815 14.529 1.00 96.38 307 ASP A O 1
ATOM 2390 N N . ALA A 1 308 ? -22.698 -2.435 14.760 1.00 95.94 308 ALA A N 1
ATOM 2391 C CA . ALA A 1 308 ? -22.061 -1.259 14.186 1.00 95.94 308 ALA A CA 1
ATOM 2392 C C . ALA A 1 308 ? -22.645 0.036 14.767 1.00 95.94 308 ALA A C 1
ATOM 2394 O O . ALA A 1 308 ? -23.741 0.055 15.327 1.00 95.94 308 ALA A O 1
ATOM 2395 N N . TYR A 1 309 ? -21.917 1.141 14.612 1.00 96.81 309 TYR A N 1
ATOM 2396 C CA . TYR A 1 309 ? -22.402 2.481 14.935 1.00 96.81 309 TYR A CA 1
ATOM 2397 C C . TYR A 1 309 ? -21.751 3.536 14.035 1.00 96.81 309 TYR A C 1
ATOM 2399 O O . TYR A 1 309 ? -20.665 3.307 13.492 1.00 96.81 309 TYR A O 1
ATOM 2407 N N . ASN A 1 310 ? -22.422 4.681 13.890 1.00 92.62 310 ASN A N 1
ATOM 2408 C CA . ASN A 1 310 ? -21.964 5.866 13.160 1.00 92.62 310 ASN A CA 1
ATOM 2409 C C . ASN A 1 310 ? -22.025 7.095 14.072 1.00 92.62 310 ASN A C 1
ATOM 2411 O O . ASN A 1 310 ? -23.108 7.339 14.653 1.00 92.62 310 ASN A O 1
#

Solvent-accessible surface area (backbone atoms only — not comparable to full-atom values): 18428 Å² total; per-residue (Å²): 130,62,60,32,67,58,19,23,55,40,7,64,78,38,50,19,44,7,26,39,72,66,69,39,48,70,62,10,52,51,46,32,56,55,51,53,52,52,51,51,50,29,50,51,39,33,54,50,10,71,71,41,89,48,70,70,40,33,52,45,14,68,54,48,20,56,56,46,47,53,50,53,52,54,51,41,54,49,38,20,54,52,14,24,53,47,21,47,38,57,60,72,63,65,80,72,89,61,97,70,84,76,91,76,85,88,83,79,83,80,81,77,75,62,63,70,57,55,52,54,50,51,57,59,57,65,50,50,62,54,51,68,57,44,51,58,52,50,50,49,51,50,48,53,52,50,56,66,69,51,79,61,74,70,54,70,75,69,76,60,63,74,70,57,60,56,52,52,52,52,51,49,51,52,52,50,53,53,66,74,51,65,81,70,78,84,72,83,71,79,86,74,82,76,80,80,78,80,87,84,78,90,79,91,76,90,81,83,88,78,93,74,88,80,79,78,85,72,74,95,74,48,66,70,61,48,55,58,47,67,75,70,56,66,72,68,37,68,80,66,72,53,53,71,69,55,41,56,34,44,79,64,76,53,86,61,76,70,41,40,53,68,55,51,36,70,71,68,44,78,58,81,41,79,46,79,40,69,90,62,101,44,60,20,40,36,41,26,33,90,92,45,86,69,26,34,37,31,18,70,76,65,80,51,38,27,70,46,72,77

Sequence (310 aa):
MKNPGLAAVLSFFVVGLGQIYNGQIGKGLLMLVVYYTILILSLVFFWGGIFSIDTDAILTGIVGAPILGIIVVCIWISGIIDAYRQAEKINGGGLTSTKNKPKAIRTSHPRRLDTKAVGRVALVLLSIPTFFFSIPAWITYWLLGFLRKTNLPLLQKMGYPPGRIIISIIVGIIVVILLINPTGSVEVQPIENTSIGNESEAQEAQSVIPTNTQQALQPTGQSAEQDDWEASQPLICWANGWSQRDCERVLANKVWIGMTYKMLTTERGQPDSANPSNYGQGAEWQWCWFDYTPSCFYDHNNDGVVDAYN

Radius of gyration: 32.35 Å; Cα contacts (8 Å, |Δi|>4): 244; chains: 1; bounding box: 68×57×99 Å